Protein AF-A0A4R8ENA8-F1 (afdb_monomer)

pLDDT: mean 79.61, std 22.68, range [28.3, 98.69]

Radius of gyration: 22.07 Å; Cα contacts (8 Å, |Δi|>4): 307; chains: 1; bounding box: 54×61×48 Å

Structure (mmCIF, N/CA/C/O backbone):
data_AF-A0A4R8ENA8-F1
#
_entry.id   AF-A0A4R8ENA8-F1
#
loop_
_atom_site.group_PDB
_atom_site.id
_atom_site.type_symbol
_atom_site.label_atom_id
_atom_site.label_alt_id
_atom_site.label_comp_id
_atom_site.label_asym_id
_atom_site.label_entity_id
_atom_site.label_seq_id
_atom_site.pdbx_PDB_ins_code
_atom_site.Cartn_x
_atom_site.Cartn_y
_atom_site.Cartn_z
_atom_site.occupancy
_atom_site.B_iso_or_equiv
_atom_site.auth_seq_id
_atom_site.auth_comp_id
_atom_site.auth_asym_id
_atom_site.auth_atom_id
_atom_site.pdbx_PDB_model_num
ATOM 1 N N . MET A 1 1 ? 36.503 -16.692 17.577 1.00 38.84 1 MET A N 1
ATOM 2 C CA . MET A 1 1 ? 35.412 -17.246 18.405 1.00 38.84 1 MET A CA 1
ATOM 3 C C . MET A 1 1 ? 34.102 -16.882 17.731 1.00 38.84 1 MET A C 1
ATOM 5 O O . MET A 1 1 ? 33.737 -15.718 17.731 1.00 38.84 1 MET A O 1
ATOM 9 N N . LYS A 1 2 ? 33.491 -17.842 17.030 1.00 33.78 2 LYS A N 1
ATOM 10 C CA . LYS A 1 2 ? 32.230 -17.680 16.298 1.00 33.78 2 LYS A CA 1
ATOM 11 C C . LYS A 1 2 ? 31.189 -18.524 17.032 1.00 33.78 2 LYS A C 1
ATOM 13 O O . LYS A 1 2 ? 31.282 -19.747 16.987 1.00 33.78 2 LYS A O 1
ATOM 18 N N . ASN A 1 3 ? 30.261 -17.883 17.737 1.00 30.11 3 ASN A N 1
ATOM 19 C CA . ASN A 1 3 ? 29.122 -18.569 18.338 1.00 30.11 3 ASN A CA 1
ATOM 20 C C . ASN A 1 3 ? 28.067 -18.785 17.253 1.00 30.11 3 ASN A C 1
ATOM 22 O O . ASN A 1 3 ? 27.399 -17.848 16.830 1.00 30.11 3 ASN A O 1
ATOM 26 N N . ARG A 1 4 ? 27.960 -20.034 16.794 1.00 30.95 4 ARG A N 1
ATOM 27 C CA . ARG A 1 4 ? 26.799 -20.546 16.066 1.00 30.95 4 ARG A CA 1
ATOM 28 C C . ARG A 1 4 ? 25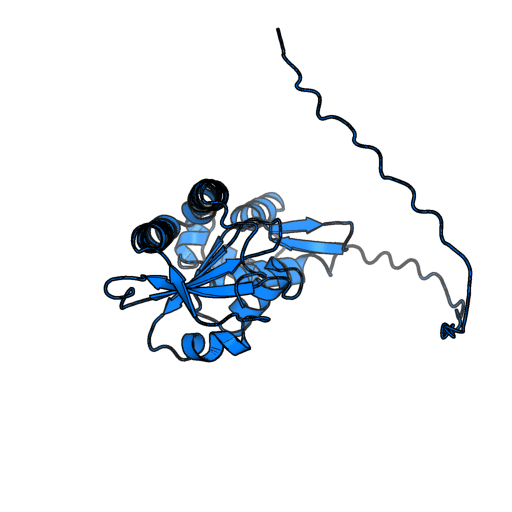.699 -20.809 17.092 1.00 30.95 4 ARG A C 1
ATOM 30 O O . ARG A 1 4 ? 25.905 -21.615 17.997 1.00 30.95 4 ARG A O 1
ATOM 37 N N . LEU A 1 5 ? 24.559 -20.140 16.961 1.00 32.78 5 LEU A N 1
ATOM 38 C CA . LEU A 1 5 ? 23.345 -20.541 17.663 1.00 32.78 5 LEU A CA 1
ATOM 39 C C . LEU A 1 5 ? 22.662 -21.633 16.835 1.00 32.78 5 LEU A C 1
ATOM 41 O O . LEU A 1 5 ? 22.280 -21.420 15.689 1.00 32.78 5 LEU A O 1
ATOM 45 N N . ASN A 1 6 ? 22.605 -22.823 17.431 1.00 28.30 6 ASN A N 1
ATOM 46 C CA . ASN A 1 6 ? 21.846 -23.984 16.979 1.00 28.30 6 ASN A CA 1
ATOM 47 C C . ASN A 1 6 ? 20.354 -23.636 16.963 1.00 28.30 6 ASN A C 1
ATOM 49 O O . ASN A 1 6 ? 19.774 -23.407 18.024 1.00 28.30 6 ASN A O 1
ATOM 53 N N . VAL A 1 7 ? 19.730 -23.660 15.788 1.00 34.72 7 VAL A N 1
ATOM 54 C CA . VAL A 1 7 ? 18.271 -23.738 15.676 1.00 34.72 7 VAL A CA 1
ATOM 55 C C . VAL A 1 7 ? 17.902 -25.215 15.785 1.00 34.72 7 VAL A C 1
ATOM 57 O O . VAL A 1 7 ? 18.318 -26.039 14.971 1.00 34.72 7 VAL A O 1
ATOM 60 N N . GLY A 1 8 ? 17.217 -25.563 16.872 1.00 30.52 8 GLY A N 1
ATOM 61 C CA . GLY A 1 8 ? 16.799 -26.926 17.171 1.00 30.52 8 GLY A CA 1
ATOM 62 C C . GLY A 1 8 ? 15.753 -27.426 16.178 1.00 30.52 8 GLY A C 1
ATOM 63 O O . GLY A 1 8 ? 14.705 -26.814 16.005 1.00 30.52 8 GLY A O 1
ATOM 64 N N . TYR A 1 9 ? 16.048 -28.572 15.573 1.00 29.52 9 TYR A N 1
ATOM 65 C CA . TYR A 1 9 ? 15.094 -29.439 14.890 1.00 29.52 9 TYR A CA 1
ATOM 66 C C . TYR A 1 9 ? 14.041 -29.925 15.901 1.00 29.52 9 TYR A C 1
ATOM 68 O O . TYR A 1 9 ? 14.387 -30.627 16.854 1.00 29.52 9 TYR A O 1
ATOM 76 N N . PHE A 1 10 ? 12.766 -29.592 15.691 1.00 33.53 10 PHE A N 1
ATOM 77 C CA . PHE A 1 10 ? 11.653 -30.203 16.422 1.00 33.53 10 PHE A CA 1
ATOM 78 C C . PHE A 1 10 ? 10.982 -31.279 15.552 1.00 33.53 10 PHE A C 1
ATOM 80 O O . PHE A 1 10 ? 10.653 -31.011 14.396 1.00 33.53 10 PHE A O 1
ATOM 87 N N . PRO A 1 11 ? 10.793 -32.510 16.061 1.00 33.53 11 PRO A N 1
ATOM 88 C CA . PRO A 1 11 ? 10.250 -33.608 15.274 1.00 33.53 11 PRO A CA 1
ATOM 89 C C . PRO A 1 11 ? 8.731 -33.481 15.101 1.00 33.53 11 PRO A C 1
ATOM 91 O O . PRO A 1 11 ? 7.987 -33.378 16.078 1.00 33.53 11 PRO A O 1
ATOM 94 N N . PHE A 1 12 ? 8.272 -33.577 13.851 1.00 31.34 12 PHE A N 1
ATOM 95 C CA . PHE A 1 12 ? 6.865 -33.776 13.509 1.00 31.34 12 PHE A CA 1
ATOM 96 C C . PHE A 1 12 ? 6.329 -35.053 14.175 1.00 31.34 12 PHE A C 1
ATOM 98 O O . PHE A 1 12 ? 6.792 -36.168 13.916 1.00 31.34 12 PHE A O 1
ATOM 105 N N . SER A 1 13 ? 5.332 -34.883 15.043 1.00 31.70 13 SER A N 1
ATOM 106 C CA . SER A 1 13 ? 4.587 -35.977 15.662 1.00 31.70 13 SER A CA 1
ATOM 107 C C . SER A 1 13 ? 3.710 -36.669 14.615 1.00 31.70 13 SER A C 1
ATOM 109 O O . SER A 1 13 ? 2.793 -36.071 14.051 1.00 31.70 13 SER A O 1
ATOM 111 N N . LYS A 1 14 ? 3.997 -37.947 14.353 1.00 33.28 14 LYS A N 1
ATOM 112 C CA . LYS A 1 14 ? 3.203 -38.822 13.483 1.00 33.28 14 LYS A CA 1
ATOM 113 C C . LYS A 1 14 ? 1.871 -39.146 14.166 1.00 33.28 14 LYS A C 1
ATOM 115 O O . LYS A 1 14 ? 1.849 -39.916 15.124 1.00 33.28 14 LYS A O 1
ATOM 120 N N . ARG A 1 15 ? 0.756 -38.617 13.654 1.00 32.84 15 ARG A N 1
ATOM 121 C CA . ARG A 1 15 ? -0.580 -39.150 13.968 1.00 32.84 15 ARG A CA 1
ATOM 122 C C . ARG A 1 15 ? -0.858 -40.359 13.077 1.00 32.84 15 ARG A C 1
ATOM 124 O O . ARG A 1 15 ? -0.809 -40.263 11.855 1.00 32.84 15 ARG A O 1
ATOM 131 N N . THR A 1 16 ? -1.132 -41.499 13.698 1.00 35.12 16 THR A N 1
ATOM 132 C CA . THR A 1 16 ? -1.666 -42.699 13.048 1.00 35.12 16 THR A CA 1
ATOM 133 C C . THR A 1 16 ? -3.171 -42.529 12.788 1.00 35.12 16 THR A C 1
ATOM 135 O O . THR A 1 16 ? -3.861 -41.977 13.647 1.00 35.12 16 THR A O 1
ATOM 138 N N . PRO A 1 17 ? -3.726 -42.998 11.652 1.00 32.84 17 PRO A N 1
ATOM 139 C CA . PRO A 1 17 ? -5.161 -42.910 11.400 1.00 32.84 17 PRO A CA 1
ATOM 140 C C . PRO A 1 17 ? -5.904 -44.052 12.104 1.00 32.84 17 PRO A C 1
ATOM 142 O O . PRO A 1 17 ? -5.590 -45.226 11.900 1.00 32.84 17 PRO A O 1
ATOM 145 N N . SER A 1 18 ? -6.915 -43.719 12.909 1.00 33.25 18 SER A N 1
ATOM 146 C CA . SER A 1 18 ? -7.890 -44.681 13.423 1.00 33.25 18 SER A CA 1
ATOM 147 C C . SER A 1 18 ? -8.954 -44.975 12.365 1.00 33.25 18 SER A C 1
ATOM 149 O O . SER A 1 18 ? -9.655 -44.079 11.901 1.00 33.25 18 SER A O 1
ATOM 151 N N . THR A 1 19 ? -9.088 -46.249 12.014 1.00 41.66 19 THR A N 1
ATOM 152 C CA . THR A 1 19 ? -10.136 -46.821 11.162 1.00 41.66 19 THR A CA 1
ATOM 153 C C . THR A 1 19 ? -11.502 -46.805 11.846 1.00 41.66 19 THR A C 1
ATOM 155 O O . THR A 1 19 ? -11.614 -47.373 12.930 1.00 41.66 19 THR A O 1
ATOM 158 N N . SER A 1 20 ? -12.537 -46.264 11.190 1.00 33.31 20 SER A N 1
ATOM 159 C CA . SER A 1 20 ? -13.907 -46.822 11.157 1.00 33.31 20 SER A CA 1
ATOM 160 C C . SER A 1 20 ? -14.898 -45.845 10.505 1.00 33.31 20 SER A C 1
ATOM 162 O O . SER A 1 20 ? -15.157 -44.786 11.063 1.00 33.31 20 SER A O 1
ATOM 164 N N . GLY A 1 21 ? -15.536 -46.277 9.411 1.00 34.75 21 GLY A N 1
ATOM 165 C CA . GLY A 1 21 ? -16.928 -45.920 9.108 1.00 34.75 21 GLY A CA 1
ATOM 166 C C . GLY A 1 21 ? -17.190 -44.851 8.042 1.00 34.75 21 GLY A C 1
ATOM 167 O O . GLY A 1 21 ? -17.181 -43.669 8.336 1.00 34.75 21 GLY A O 1
ATOM 168 N N . GLU A 1 22 ? -17.589 -45.333 6.859 1.00 37.72 22 GLU A N 1
ATOM 169 C CA . GLU A 1 22 ? -18.576 -44.719 5.945 1.00 37.72 22 GLU A CA 1
ATOM 170 C C . GLU A 1 22 ? -18.123 -43.666 4.903 1.00 37.72 22 GLU A C 1
ATOM 172 O O . GLU A 1 22 ? -18.139 -42.463 5.108 1.00 37.72 22 GLU A O 1
ATOM 177 N N . LYS A 1 23 ? -17.837 -44.207 3.704 1.00 43.72 23 LYS A N 1
ATOM 178 C CA . LYS A 1 23 ? -18.154 -43.712 2.346 1.00 43.72 23 LYS A CA 1
ATOM 179 C C . LYS A 1 23 ? -17.887 -42.231 2.026 1.00 43.72 23 LYS A C 1
ATOM 181 O O . LYS A 1 23 ? -18.817 -41.440 1.906 1.00 43.72 23 LYS A O 1
ATOM 186 N N . SER A 1 24 ? -16.652 -41.949 1.619 1.00 41.50 24 SER A N 1
ATOM 187 C CA . SER A 1 24 ? -16.364 -40.861 0.676 1.00 41.50 24 SER A CA 1
ATOM 188 C C . SER A 1 24 ? -16.063 -41.468 -0.691 1.00 41.50 24 SER A C 1
ATOM 190 O O . SER A 1 24 ? -14.996 -42.040 -0.916 1.00 41.50 24 SER A O 1
ATOM 192 N N . THR A 1 25 ? -17.041 -41.405 -1.590 1.00 38.34 25 THR A N 1
ATOM 193 C CA . THR A 1 25 ? -16.860 -41.704 -3.011 1.00 38.34 25 THR A CA 1
ATOM 194 C C . THR A 1 25 ? -15.974 -40.612 -3.601 1.00 38.34 25 THR A C 1
ATOM 196 O O . THR A 1 25 ? -16.443 -39.506 -3.853 1.00 38.34 25 THR A O 1
ATOM 199 N N . TRP A 1 26 ? -14.689 -40.898 -3.795 1.00 45.91 26 TRP A N 1
ATOM 200 C CA . TRP A 1 26 ? -13.818 -40.038 -4.588 1.00 45.91 26 TRP A CA 1
ATOM 201 C C . TRP A 1 26 ? -14.210 -40.202 -6.055 1.00 45.91 26 TRP A C 1
ATOM 203 O O . TRP A 1 26 ? -14.155 -41.307 -6.598 1.00 45.91 26 TRP A O 1
ATOM 213 N N . LEU A 1 27 ? -14.665 -39.118 -6.682 1.00 40.03 27 LEU A N 1
ATOM 214 C CA . LEU A 1 27 ? -14.881 -39.071 -8.123 1.00 40.03 27 LEU A CA 1
ATOM 215 C C . LEU A 1 27 ? -13.509 -39.112 -8.802 1.00 40.03 27 LEU A C 1
ATOM 217 O O . LEU A 1 27 ? -12.844 -38.096 -8.962 1.00 40.03 27 LEU A O 1
ATOM 221 N N . LEU A 1 28 ? -13.086 -40.325 -9.151 1.00 36.38 28 LEU A N 1
ATOM 222 C CA . LEU A 1 28 ? -11.966 -40.596 -10.040 1.00 36.38 28 LEU A CA 1
ATOM 223 C C . LEU A 1 28 ? -12.409 -40.210 -11.462 1.00 36.38 28 LEU A C 1
ATOM 225 O O . LEU A 1 28 ? -13.049 -40.999 -12.158 1.00 36.38 28 LEU A O 1
ATOM 229 N N . THR A 1 29 ? -12.133 -38.982 -11.888 1.00 45.19 29 THR A N 1
ATOM 230 C CA . THR A 1 29 ? -12.194 -38.631 -13.310 1.00 45.19 29 THR A CA 1
ATOM 231 C C . THR A 1 29 ? -10.936 -39.175 -13.972 1.00 45.19 29 THR A C 1
ATOM 233 O O . THR A 1 29 ? -9.825 -38.895 -13.530 1.00 45.19 29 THR A O 1
ATOM 236 N N . GLY A 1 30 ? -11.139 -40.049 -14.957 1.00 37.09 30 GLY A N 1
ATOM 237 C CA . GLY A 1 30 ? -10.107 -40.871 -15.572 1.00 37.09 30 GLY A CA 1
ATOM 238 C C . GLY A 1 30 ? -8.947 -40.077 -16.160 1.00 37.09 30 GLY A C 1
ATOM 239 O O . GLY A 1 30 ? -9.140 -39.071 -16.836 1.00 37.09 30 GLY A O 1
ATOM 240 N N . PHE A 1 31 ? -7.748 -40.606 -15.935 1.00 38.09 31 PHE A N 1
ATOM 241 C CA . PHE A 1 31 ? -6.575 -40.327 -16.745 1.00 38.09 31 PHE A CA 1
ATOM 242 C C . PHE A 1 31 ? -6.842 -40.851 -18.160 1.00 38.09 31 PHE A C 1
ATOM 244 O O . PHE A 1 31 ? -6.893 -42.064 -18.374 1.00 38.09 31 PHE A O 1
ATOM 251 N N . ALA A 1 32 ? -7.054 -39.939 -19.105 1.00 39.72 32 ALA A N 1
ATOM 252 C CA . ALA A 1 32 ? -6.744 -40.200 -20.499 1.00 39.72 32 ALA A CA 1
ATOM 253 C C . ALA A 1 32 ? -5.261 -39.863 -20.678 1.00 39.72 32 ALA A C 1
ATOM 255 O O . ALA A 1 32 ? -4.848 -38.720 -20.507 1.00 39.72 32 ALA A O 1
ATOM 256 N N . ASP A 1 33 ? -4.475 -40.905 -20.917 1.00 47.66 33 ASP A N 1
ATOM 257 C CA . ASP A 1 33 ? -3.083 -40.830 -21.338 1.00 47.66 33 ASP A CA 1
ATOM 258 C C . ASP A 1 33 ? -3.066 -40.342 -22.793 1.00 47.66 33 ASP A C 1
ATOM 260 O O . ASP A 1 33 ? -3.317 -41.120 -23.714 1.00 47.66 33 ASP A O 1
ATOM 264 N N . GLU A 1 34 ? -2.859 -39.040 -22.991 1.00 39.75 34 GLU A N 1
ATOM 265 C CA . GLU A 1 34 ? -2.612 -38.446 -24.304 1.00 39.75 34 GLU A CA 1
ATOM 266 C C . GLU A 1 34 ? -1.399 -37.507 -24.222 1.00 39.75 34 GLU A C 1
ATOM 268 O O . GLU A 1 34 ? -1.467 -36.403 -23.695 1.00 39.75 34 GLU A O 1
ATOM 273 N N . SER A 1 35 ? -0.287 -38.013 -24.767 1.00 39.81 35 SER A N 1
ATOM 274 C CA . SER A 1 35 ? 0.907 -37.308 -25.251 1.00 39.81 35 SER A CA 1
ATOM 275 C C . SER A 1 35 ? 1.591 -36.315 -24.304 1.00 39.81 35 SER A C 1
ATOM 277 O O . SER A 1 35 ? 1.192 -35.161 -24.176 1.00 39.81 35 SER A O 1
ATOM 279 N N . CYS A 1 36 ? 2.747 -36.738 -23.787 1.00 39.78 36 CYS A N 1
ATOM 280 C CA . CYS A 1 36 ? 3.861 -35.854 -23.460 1.00 39.78 36 CYS A CA 1
ATOM 281 C C . CYS A 1 36 ? 4.254 -35.041 -24.707 1.00 39.78 36 CYS A C 1
ATOM 283 O O . CYS A 1 36 ? 5.003 -35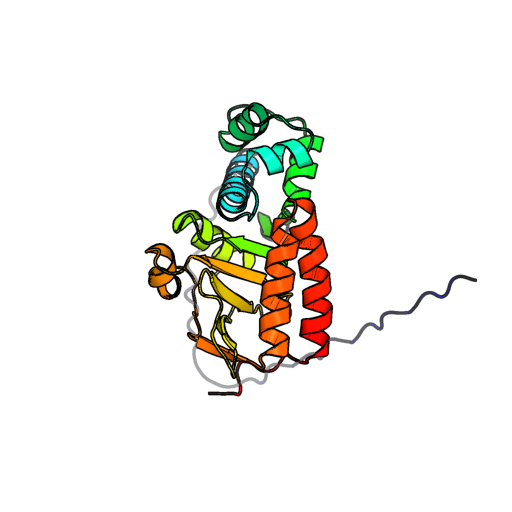.502 -25.571 1.00 39.78 36 CYS A O 1
ATOM 285 N N . HIS A 1 37 ? 3.695 -33.844 -24.828 1.00 36.75 37 HIS A N 1
ATOM 286 C CA . HIS A 1 37 ? 4.310 -32.798 -25.617 1.00 36.75 37 HIS A CA 1
ATOM 287 C C . HIS A 1 37 ? 5.346 -32.130 -24.717 1.00 36.75 37 HIS A C 1
ATOM 289 O O . HIS A 1 37 ? 4.978 -31.421 -23.783 1.00 36.75 37 HIS A O 1
ATOM 295 N N . ASP A 1 38 ? 6.624 -32.402 -24.987 1.00 44.53 38 ASP A N 1
ATOM 296 C CA . ASP A 1 38 ? 7.723 -31.522 -24.592 1.00 44.53 38 ASP A CA 1
ATOM 297 C C . ASP A 1 38 ? 7.450 -30.164 -25.259 1.00 44.53 38 ASP A C 1
ATOM 299 O O . ASP A 1 38 ? 7.772 -29.948 -26.429 1.00 44.53 38 ASP A O 1
ATOM 303 N N . PHE A 1 39 ? 6.736 -29.291 -24.552 1.00 38.34 39 PHE A N 1
ATOM 304 C CA . PHE A 1 39 ? 6.710 -27.871 -24.852 1.00 38.34 39 PHE A CA 1
ATOM 305 C C . PHE A 1 39 ? 7.927 -27.272 -24.159 1.00 38.34 39 PHE A C 1
ATOM 307 O O . PHE A 1 39 ? 7.860 -26.854 -23.007 1.00 38.34 39 PHE A O 1
ATOM 314 N N . ASP A 1 40 ? 9.039 -27.242 -24.888 1.00 45.47 40 ASP A N 1
ATOM 315 C CA . ASP A 1 40 ? 10.062 -26.218 -24.700 1.00 45.47 40 ASP A CA 1
ATOM 316 C C . ASP A 1 40 ? 9.441 -24.864 -25.121 1.00 45.47 40 ASP A C 1
ATOM 318 O O . ASP A 1 40 ? 9.740 -24.322 -26.183 1.00 45.47 40 ASP A O 1
ATOM 322 N N . GLU A 1 41 ? 8.493 -24.358 -24.328 1.00 43.50 41 GLU A N 1
ATOM 323 C CA . GLU A 1 41 ? 8.077 -22.950 -24.304 1.00 43.50 41 GLU A CA 1
ATOM 324 C C . GLU A 1 41 ? 8.633 -22.358 -23.005 1.00 43.50 41 GLU A C 1
ATOM 326 O O . GLU A 1 41 ? 7.917 -22.086 -22.044 1.00 43.50 41 GLU A O 1
ATOM 331 N N . GLU A 1 42 ? 9.960 -22.233 -22.956 1.00 45.44 42 GLU A N 1
ATOM 332 C CA . GLU A 1 42 ? 10.608 -21.351 -21.994 1.00 45.44 42 GLU A CA 1
ATOM 333 C C . GLU A 1 42 ? 10.175 -19.901 -22.308 1.00 45.44 42 GLU A C 1
ATOM 335 O O . GLU A 1 42 ? 10.489 -19.369 -23.372 1.00 45.44 42 GLU A O 1
ATOM 340 N N . ASP A 1 43 ? 9.494 -19.281 -21.337 1.00 45.50 43 ASP A N 1
ATOM 341 C CA . ASP A 1 43 ? 9.697 -17.876 -20.941 1.00 45.50 43 ASP A CA 1
ATOM 342 C C . ASP A 1 43 ? 8.836 -16.740 -21.550 1.00 45.50 43 ASP A C 1
ATOM 344 O O . ASP A 1 43 ? 9.315 -15.619 -21.676 1.00 45.50 43 ASP A O 1
ATOM 348 N N . ASP A 1 44 ? 7.543 -16.965 -21.834 1.00 46.12 44 ASP A N 1
ATOM 349 C CA . ASP A 1 44 ? 6.586 -15.857 -22.111 1.00 46.12 44 ASP A CA 1
ATOM 350 C C . ASP A 1 44 ? 5.535 -15.636 -20.996 1.00 46.12 44 ASP A C 1
ATOM 352 O O . ASP A 1 44 ? 4.858 -14.609 -20.966 1.00 46.12 44 ASP A O 1
ATOM 356 N N . LEU A 1 45 ? 5.399 -16.562 -20.036 1.00 44.19 45 LEU A N 1
ATOM 357 C CA . LEU A 1 45 ? 4.474 -16.421 -18.895 1.00 44.19 45 LEU A CA 1
ATOM 358 C C . LEU A 1 45 ? 5.087 -15.668 -17.694 1.00 44.19 45 LEU A C 1
ATOM 360 O O . LEU A 1 45 ? 4.373 -15.344 -16.751 1.00 44.19 45 LEU A O 1
ATOM 364 N N . SER A 1 46 ? 6.386 -15.350 -17.720 1.00 60.59 46 SER A N 1
ATOM 365 C CA . SER A 1 46 ? 7.105 -14.732 -16.594 1.00 60.59 46 SER A CA 1
ATOM 366 C C . SER A 1 46 ? 7.103 -13.192 -16.634 1.00 60.59 46 SER A C 1
ATOM 368 O O . SER A 1 46 ? 6.938 -12.538 -15.604 1.00 60.59 46 SER A O 1
ATOM 370 N N . HIS A 1 47 ? 7.247 -12.572 -17.809 1.00 63.19 47 HIS A N 1
ATOM 371 C CA . HIS A 1 47 ? 7.427 -11.117 -17.901 1.00 63.19 47 HIS A CA 1
ATOM 372 C C . HIS A 1 47 ? 6.114 -10.325 -17.812 1.00 63.19 47 HIS A C 1
ATOM 374 O O . HIS A 1 47 ? 6.036 -9.310 -17.110 1.00 63.19 47 HIS A O 1
ATOM 380 N N . ASP A 1 48 ? 5.064 -10.792 -18.491 1.00 74.88 48 ASP A N 1
ATOM 381 C CA . ASP A 1 48 ? 3.758 -10.125 -18.498 1.00 74.88 48 ASP A CA 1
ATOM 382 C C . ASP A 1 48 ? 3.133 -10.101 -17.096 1.00 74.88 48 ASP A C 1
ATOM 384 O O . ASP A 1 48 ? 2.541 -9.100 -16.687 1.00 74.88 48 ASP A O 1
ATOM 388 N N . ASP A 1 49 ? 3.308 -11.168 -16.316 1.00 81.62 49 ASP A N 1
ATOM 389 C CA . ASP A 1 49 ? 2.782 -11.237 -14.954 1.00 81.62 49 ASP A CA 1
ATOM 390 C C . ASP A 1 49 ? 3.582 -10.359 -13.978 1.00 81.62 49 ASP A C 1
ATOM 392 O O . ASP A 1 49 ? 2.980 -9.646 -13.163 1.00 81.62 49 ASP A O 1
ATOM 396 N N . ALA A 1 50 ? 4.914 -10.315 -14.106 1.00 84.69 50 ALA A N 1
ATOM 397 C CA . ALA A 1 50 ? 5.764 -9.413 -13.328 1.00 84.69 50 ALA A CA 1
ATOM 398 C C . ALA A 1 50 ? 5.447 -7.937 -13.611 1.00 84.69 50 ALA A C 1
ATOM 400 O O . ALA A 1 50 ? 5.169 -7.172 -12.684 1.00 84.69 50 ALA A O 1
ATOM 401 N N . SER A 1 51 ? 5.421 -7.536 -14.885 1.00 87.88 51 SER A N 1
ATOM 402 C CA . SER A 1 51 ? 5.162 -6.147 -15.291 1.00 87.88 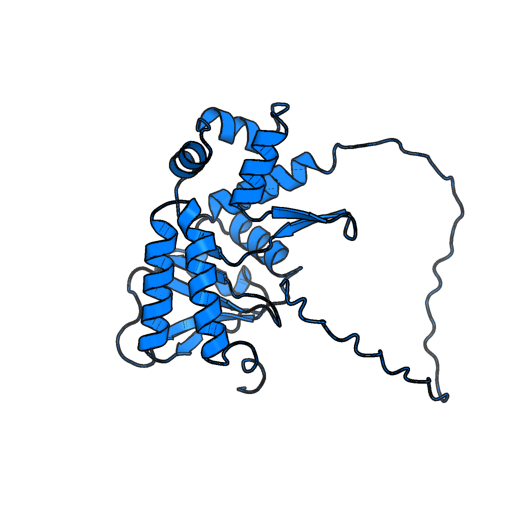51 SER A CA 1
ATOM 403 C C . SER A 1 51 ? 3.774 -5.673 -14.854 1.00 87.88 51 SER A C 1
ATOM 405 O O . SER A 1 51 ? 3.619 -4.558 -14.346 1.00 87.88 51 SER A O 1
ATOM 407 N N . ARG A 1 52 ? 2.757 -6.541 -14.941 1.00 90.56 52 ARG A N 1
ATOM 408 C CA . ARG A 1 52 ? 1.412 -6.265 -14.417 1.00 90.56 52 ARG A CA 1
ATOM 409 C C . ARG A 1 52 ? 1.402 -6.104 -12.904 1.00 90.56 52 ARG A C 1
ATOM 411 O O . ARG A 1 52 ? 0.720 -5.208 -12.400 1.00 90.56 52 ARG A O 1
ATOM 418 N N . LEU A 1 53 ? 2.121 -6.951 -12.168 1.00 91.81 53 LEU A N 1
ATOM 419 C CA . LEU A 1 53 ? 2.203 -6.844 -10.713 1.00 91.81 53 LEU A CA 1
ATOM 420 C C . LEU A 1 53 ? 2.898 -5.543 -10.293 1.00 91.81 53 LEU A C 1
ATOM 422 O O . LEU A 1 53 ? 2.361 -4.811 -9.460 1.00 91.81 53 LEU A O 1
ATOM 426 N N . VAL A 1 54 ? 4.017 -5.205 -10.934 1.00 93.88 54 VAL A N 1
ATOM 427 C CA . VAL A 1 54 ? 4.731 -3.935 -10.736 1.00 93.88 54 VAL A CA 1
ATOM 428 C C . VAL A 1 54 ? 3.834 -2.741 -11.083 1.00 93.88 54 VAL A C 1
ATOM 430 O O . VAL A 1 54 ? 3.745 -1.792 -10.305 1.00 93.88 54 VAL A O 1
ATOM 433 N N . SER A 1 55 ? 3.084 -2.802 -12.188 1.00 94.62 55 SER A N 1
ATOM 434 C CA . SER A 1 55 ? 2.120 -1.759 -12.571 1.00 94.62 55 SER A CA 1
ATOM 435 C C . SER A 1 55 ? 1.070 -1.519 -11.488 1.00 94.62 55 SER A C 1
ATOM 437 O O . SER A 1 55 ? 0.784 -0.374 -11.118 1.00 94.62 55 SER A O 1
ATOM 439 N N . ASN A 1 56 ? 0.501 -2.597 -10.942 1.00 96.06 56 ASN A N 1
ATOM 440 C CA . ASN A 1 56 ? -0.470 -2.492 -9.859 1.00 96.06 56 ASN A CA 1
ATOM 441 C C . ASN A 1 56 ? 0.176 -1.922 -8.586 1.00 96.06 56 ASN A C 1
ATOM 443 O O . ASN A 1 56 ? -0.434 -1.092 -7.908 1.00 96.06 56 ASN A O 1
ATOM 447 N N . MET A 1 57 ? 1.424 -2.302 -8.295 1.00 95.94 57 MET A N 1
ATOM 448 C CA . MET A 1 57 ? 2.180 -1.763 -7.167 1.00 95.94 57 MET A CA 1
ATOM 449 C C . MET A 1 57 ? 2.426 -0.266 -7.290 1.00 95.94 57 MET A C 1
ATOM 451 O O . MET A 1 57 ? 2.085 0.462 -6.363 1.00 95.94 57 MET A O 1
ATOM 455 N N . ILE A 1 58 ? 2.907 0.220 -8.435 1.00 95.81 58 ILE A N 1
ATOM 456 C CA . ILE A 1 58 ? 3.121 1.653 -8.694 1.00 95.81 58 ILE A CA 1
ATOM 457 C C . ILE A 1 58 ? 1.814 2.438 -8.525 1.00 95.81 58 ILE A C 1
ATOM 459 O O . ILE A 1 58 ? 1.772 3.470 -7.851 1.00 95.81 58 ILE A O 1
ATOM 463 N N . GLN A 1 59 ? 0.700 1.920 -9.051 1.00 96.81 59 GLN A N 1
ATOM 464 C CA . GLN A 1 59 ? -0.611 2.559 -8.893 1.00 96.81 59 GLN A CA 1
ATOM 465 C C . GLN A 1 59 ? -1.051 2.674 -7.426 1.00 96.81 59 GLN A C 1
ATOM 467 O O . GLN A 1 59 ? -1.753 3.632 -7.076 1.00 96.81 59 GLN A O 1
ATOM 472 N N . CYS A 1 60 ? -0.614 1.750 -6.572 1.00 97.56 60 CYS A N 1
ATOM 473 C CA . CYS A 1 60 ? -0.864 1.743 -5.135 1.00 9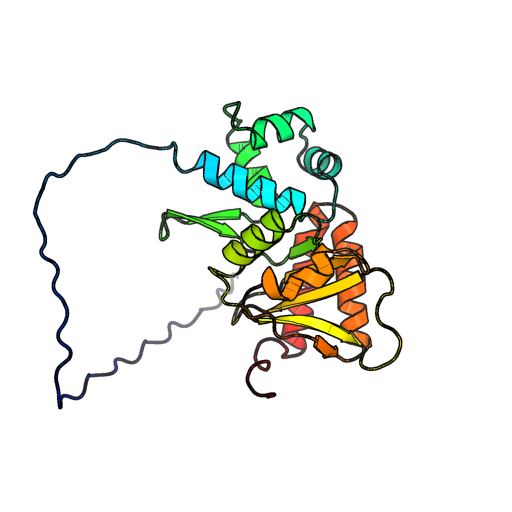7.56 60 CYS A CA 1
ATOM 474 C C . CYS A 1 60 ? 0.271 2.349 -4.294 1.00 97.56 60 CYS A C 1
ATOM 476 O O . CYS A 1 60 ? 0.098 2.499 -3.088 1.00 97.56 60 CYS A O 1
ATOM 478 N N . TRP A 1 61 ? 1.413 2.710 -4.872 1.00 97.25 61 TRP A N 1
ATOM 479 C CA . TRP A 1 61 ? 2.572 3.157 -4.105 1.00 97.25 61 TRP A CA 1
ATOM 480 C C . TRP A 1 61 ? 2.408 4.597 -3.605 1.00 97.25 61 TRP A C 1
ATOM 482 O O . TRP A 1 61 ? 1.846 5.422 -4.316 1.00 97.25 61 TRP A O 1
ATOM 492 N N . PRO A 1 62 ? 2.865 4.986 -2.409 1.00 96.94 62 PRO A N 1
ATOM 493 C CA . PRO A 1 62 ? 2.622 6.346 -1.929 1.00 96.94 62 PRO A CA 1
ATOM 494 C C . PRO A 1 62 ? 3.221 7.453 -2.806 1.00 96.94 62 PRO A C 1
ATOM 496 O O . PRO A 1 62 ? 2.577 8.490 -2.980 1.00 96.94 62 PRO A O 1
ATOM 499 N N . ASN A 1 63 ? 4.393 7.201 -3.388 1.00 96.88 63 ASN A N 1
ATOM 500 C CA . ASN A 1 63 ? 5.112 8.122 -4.267 1.00 96.88 63 ASN A CA 1
ATOM 501 C C . ASN A 1 63 ? 4.623 8.027 -5.726 1.00 96.88 63 ASN A C 1
ATOM 503 O O . ASN A 1 63 ? 4.137 6.968 -6.138 1.00 96.88 63 ASN A O 1
ATOM 507 N N . PRO A 1 64 ? 4.705 9.123 -6.497 1.00 94.12 64 PRO A N 1
ATOM 508 C CA . PRO A 1 64 ? 4.381 9.120 -7.919 1.00 94.12 64 PRO A CA 1
ATOM 509 C C . PRO A 1 64 ? 5.428 8.343 -8.754 1.00 94.12 64 PRO A C 1
ATOM 511 O O . PRO A 1 64 ? 6.534 8.099 -8.269 1.00 94.12 64 PRO A O 1
ATOM 514 N N . PRO A 1 65 ? 5.083 7.916 -9.987 1.00 93.31 65 PRO A N 1
ATOM 515 C CA . PRO A 1 65 ? 5.958 7.085 -10.821 1.00 93.31 65 PRO A CA 1
ATOM 516 C C . PRO A 1 65 ? 7.322 7.705 -11.148 1.00 93.31 65 PRO A C 1
ATOM 518 O O . PRO A 1 65 ? 8.311 6.980 -11.185 1.00 93.31 65 PRO A O 1
ATOM 521 N N . ASP A 1 66 ? 7.392 9.023 -11.333 1.00 93.94 66 ASP A N 1
ATOM 522 C CA . ASP A 1 66 ? 8.628 9.765 -11.599 1.00 93.94 66 ASP A CA 1
ATOM 523 C C . ASP A 1 66 ? 9.606 9.687 -10.417 1.00 93.94 66 ASP A C 1
ATOM 525 O O . ASP A 1 66 ? 10.775 9.360 -10.604 1.00 93.94 66 ASP A O 1
ATOM 529 N N . GLU A 1 67 ? 9.122 9.867 -9.183 1.00 94.75 67 GLU A N 1
ATOM 530 C CA . GLU A 1 67 ? 9.948 9.683 -7.980 1.00 94.75 67 GLU A CA 1
ATOM 531 C C . GLU A 1 67 ? 10.430 8.231 -7.814 1.00 94.75 67 GLU A C 1
ATOM 533 O O . GLU A 1 67 ? 11.522 7.997 -7.295 1.00 94.75 67 GLU A O 1
ATOM 538 N N . ILE A 1 68 ? 9.620 7.249 -8.230 1.00 93.19 68 ILE A N 1
ATOM 539 C CA . ILE A 1 68 ? 9.993 5.826 -8.202 1.00 93.19 68 ILE A CA 1
ATOM 540 C C . ILE A 1 68 ? 11.091 5.541 -9.230 1.00 93.19 68 ILE A C 1
ATOM 542 O O . ILE A 1 68 ? 12.071 4.881 -8.891 1.00 93.19 68 ILE A O 1
ATOM 546 N N . ALA A 1 69 ? 10.951 6.053 -10.455 1.00 92.00 69 ALA A N 1
ATOM 547 C CA . ALA A 1 69 ? 11.962 5.912 -11.499 1.00 92.00 69 ALA A CA 1
ATOM 548 C C . ALA A 1 69 ? 13.295 6.547 -11.066 1.00 92.00 69 ALA A C 1
ATOM 550 O O . ALA A 1 69 ? 14.335 5.888 -11.119 1.00 92.00 69 ALA A O 1
ATOM 551 N N . ASP A 1 70 ? 13.248 7.771 -10.529 1.00 91.81 70 ASP A N 1
ATOM 552 C CA . ASP A 1 70 ? 14.424 8.484 -10.022 1.00 91.81 70 ASP A CA 1
ATOM 553 C C . ASP A 1 70 ? 15.147 7.701 -8.911 1.00 91.81 70 ASP A C 1
ATOM 555 O O . ASP A 1 70 ? 16.381 7.646 -8.893 1.00 91.81 70 ASP A O 1
ATOM 559 N N . ALA A 1 71 ? 14.403 7.069 -7.993 1.00 90.31 71 ALA A N 1
ATOM 560 C CA . ALA A 1 71 ? 14.977 6.253 -6.917 1.00 90.31 71 ALA A CA 1
ATOM 561 C C . ALA A 1 71 ? 15.735 5.021 -7.443 1.00 90.31 71 ALA A C 1
ATOM 563 O O . ALA A 1 71 ? 16.732 4.608 -6.850 1.00 90.31 71 ALA A O 1
ATOM 564 N N . LEU A 1 72 ? 15.305 4.483 -8.584 1.00 87.69 72 LEU A N 1
ATOM 565 C CA . LEU A 1 72 ? 15.921 3.343 -9.266 1.00 87.69 72 LEU A CA 1
ATOM 566 C C . LEU A 1 72 ? 17.017 3.755 -10.260 1.00 87.69 72 LEU A C 1
ATOM 568 O O . LEU A 1 72 ? 17.621 2.905 -10.908 1.00 87.69 72 LEU A O 1
ATOM 572 N N . GLY A 1 73 ? 17.288 5.057 -10.403 1.00 88.88 73 GLY A N 1
ATOM 573 C CA . GLY A 1 73 ? 18.233 5.564 -11.398 1.00 88.88 73 GLY A CA 1
ATOM 574 C C . GLY A 1 73 ? 17.752 5.400 -12.845 1.00 88.88 73 GLY A C 1
ATOM 575 O O . GLY A 1 73 ? 18.583 5.384 -13.754 1.00 88.88 73 GLY A O 1
ATOM 576 N N . MET A 1 74 ? 16.438 5.286 -13.049 1.00 89.12 74 MET A N 1
ATOM 577 C CA . MET A 1 74 ? 15.777 5.149 -14.346 1.00 89.12 74 MET A CA 1
ATOM 578 C C . MET A 1 74 ? 15.050 6.443 -14.726 1.00 89.12 74 MET A C 1
ATOM 580 O O . MET A 1 74 ? 14.730 7.275 -13.881 1.00 89.12 74 MET A O 1
ATOM 584 N N . THR A 1 75 ? 14.750 6.608 -16.009 1.00 89.50 75 THR A N 1
ATOM 585 C CA . THR A 1 75 ? 13.843 7.657 -16.494 1.00 89.50 75 THR A CA 1
ATOM 586 C C . THR A 1 75 ? 12.384 7.197 -16.457 1.00 89.50 75 THR A C 1
ATOM 588 O O . THR A 1 75 ? 12.096 6.001 -16.504 1.00 89.50 75 THR A O 1
ATOM 591 N N . GLU A 1 76 ? 11.443 8.146 -16.409 1.00 88.81 76 GLU A N 1
ATOM 592 C CA . GLU A 1 76 ? 10.002 7.848 -16.478 1.00 88.81 76 GLU A CA 1
ATOM 593 C C . GLU A 1 76 ? 9.643 7.091 -17.770 1.00 88.81 76 GLU A C 1
ATOM 595 O O . GLU A 1 76 ? 8.934 6.091 -17.708 1.00 88.81 76 GLU A O 1
ATOM 600 N N . ASP A 1 77 ? 10.226 7.483 -18.911 1.00 88.75 77 ASP A N 1
ATOM 601 C CA . ASP A 1 77 ? 10.055 6.793 -20.199 1.00 88.75 77 ASP A CA 1
ATOM 602 C C . ASP A 1 77 ? 10.525 5.323 -20.129 1.00 88.75 77 ASP A C 1
ATOM 604 O O . ASP A 1 77 ? 9.857 4.427 -20.641 1.00 88.75 77 ASP A O 1
ATOM 608 N N . GLU A 1 78 ? 11.659 5.042 -19.471 1.00 87.56 78 GLU A N 1
ATOM 609 C CA . GLU A 1 78 ? 12.159 3.668 -19.306 1.00 87.56 78 GLU A CA 1
ATOM 610 C C . GLU A 1 78 ? 11.232 2.810 -18.439 1.00 87.56 78 GLU A C 1
ATOM 612 O O . GLU A 1 78 ? 11.074 1.616 -18.715 1.00 87.56 78 GLU A O 1
ATOM 617 N N . LEU A 1 79 ? 10.613 3.412 -17.419 1.00 88.56 79 LEU A N 1
ATOM 618 C CA . LEU A 1 79 ? 9.618 2.757 -16.576 1.00 88.56 79 LEU A CA 1
ATOM 619 C C . LEU A 1 79 ? 8.310 2.505 -17.344 1.00 88.56 79 LEU A C 1
ATOM 621 O O . LEU A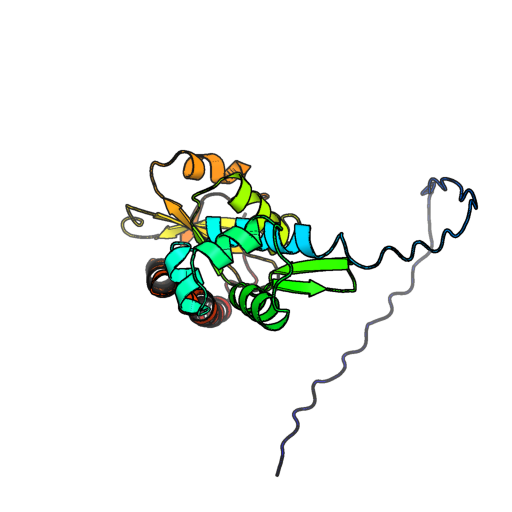 1 79 ? 7.766 1.406 -17.266 1.00 88.56 79 LEU A O 1
ATOM 625 N N . GLU A 1 80 ? 7.811 3.474 -18.115 1.00 88.19 80 GLU A N 1
ATOM 626 C CA . GLU A 1 80 ? 6.616 3.298 -18.955 1.00 88.19 80 GLU A CA 1
ATOM 627 C C . GLU A 1 80 ? 6.811 2.204 -20.010 1.00 88.19 80 GLU A C 1
ATOM 629 O O . GLU A 1 80 ? 5.947 1.335 -20.180 1.00 88.19 80 GLU A O 1
ATOM 634 N N . ASP A 1 81 ? 7.970 2.195 -20.671 1.00 85.56 81 ASP A N 1
ATOM 635 C CA . ASP A 1 81 ? 8.327 1.155 -21.629 1.00 85.56 81 ASP A CA 1
ATOM 636 C C . ASP A 1 81 ? 8.296 -0.241 -20.956 1.00 85.56 81 ASP A C 1
ATOM 638 O O . ASP A 1 81 ? 7.831 -1.200 -21.581 1.00 85.56 81 ASP A O 1
ATOM 642 N N . TYR A 1 82 ? 8.675 -0.356 -19.670 1.00 84.75 82 TYR A N 1
ATOM 643 C CA . TYR A 1 82 ? 8.732 -1.634 -18.940 1.00 84.75 82 TYR A CA 1
ATOM 644 C C . TYR A 1 82 ? 7.330 -2.138 -18.665 1.00 84.75 82 TYR A C 1
ATOM 646 O O . TYR A 1 82 ? 6.982 -3.275 -18.973 1.00 84.75 82 TYR A O 1
ATOM 654 N N . LEU A 1 83 ? 6.488 -1.243 -18.156 1.00 86.81 83 LEU A N 1
ATOM 655 C CA . LEU A 1 83 ? 5.091 -1.535 -17.866 1.00 86.81 83 LEU A CA 1
ATOM 656 C C . LEU A 1 83 ? 4.285 -1.879 -19.124 1.00 86.81 83 LEU A C 1
ATOM 658 O O . LEU A 1 83 ? 3.222 -2.489 -19.020 1.00 86.81 83 LEU A O 1
ATOM 662 N N . SER A 1 84 ? 4.766 -1.476 -20.301 1.00 82.56 84 SER A N 1
ATOM 663 C CA . SER A 1 84 ? 4.128 -1.759 -21.584 1.00 82.56 84 SER A CA 1
ATOM 664 C C . SER A 1 84 ? 4.603 -3.051 -22.261 1.00 82.56 84 SER A C 1
ATOM 666 O O . SER A 1 84 ? 4.040 -3.412 -23.294 1.00 82.56 84 SER A O 1
ATOM 668 N N . GLY A 1 85 ? 5.621 -3.735 -21.718 1.00 74.56 85 GLY A N 1
ATOM 669 C CA . GLY A 1 85 ? 6.193 -4.957 -22.302 1.00 74.56 85 GLY A CA 1
ATOM 670 C C . GLY A 1 85 ? 6.876 -4.738 -23.660 1.00 74.56 85 GLY A C 1
ATOM 671 O O . GLY A 1 85 ? 7.156 -5.685 -24.391 1.00 74.56 85 GLY A O 1
ATOM 672 N N . ASN A 1 86 ? 7.136 -3.483 -24.042 1.00 65.62 86 ASN A N 1
ATOM 673 C CA . ASN A 1 86 ? 7.577 -3.128 -25.394 1.00 65.62 86 ASN A CA 1
ATOM 674 C C . ASN A 1 86 ? 9.085 -3.332 -25.633 1.00 65.62 86 ASN A C 1
ATOM 676 O O . ASN A 1 86 ? 9.555 -3.141 -26.761 1.00 65.62 86 ASN A O 1
ATOM 680 N N . ARG A 1 87 ? 9.867 -3.700 -24.607 1.00 62.97 87 ARG A N 1
ATOM 681 C CA . ARG A 1 87 ? 11.329 -3.803 -24.706 1.00 62.97 87 ARG A CA 1
ATOM 682 C C . ARG A 1 87 ? 11.906 -4.918 -23.832 1.00 62.97 87 ARG A C 1
ATOM 684 O O . ARG A 1 87 ? 11.466 -5.129 -22.714 1.00 62.97 87 ARG A O 1
ATOM 691 N N . SER A 1 88 ? 12.955 -5.576 -24.332 1.00 65.12 88 SER A N 1
ATOM 692 C CA . SER A 1 88 ? 13.838 -6.417 -23.513 1.00 65.12 88 SER A CA 1
ATOM 693 C C . SER A 1 88 ? 14.683 -5.514 -22.615 1.00 65.12 88 SER A C 1
ATOM 695 O O . SER A 1 88 ? 15.454 -4.693 -23.122 1.00 65.12 88 SER A O 1
ATOM 697 N N . TYR A 1 89 ? 14.535 -5.670 -21.303 1.00 69.06 89 TYR A N 1
ATOM 698 C CA . TYR A 1 89 ? 15.281 -4.914 -20.299 1.00 69.06 89 TYR A CA 1
ATOM 699 C C . TYR A 1 89 ? 16.616 -5.562 -19.970 1.00 69.06 89 TYR A C 1
ATOM 701 O O . TYR A 1 89 ? 16.826 -6.752 -20.211 1.00 69.06 89 TYR A O 1
ATOM 709 N N . ASP A 1 90 ? 17.512 -4.752 -19.413 1.00 74.38 90 ASP A N 1
ATOM 710 C CA . ASP A 1 90 ? 18.676 -5.264 -18.709 1.00 74.38 90 ASP A CA 1
ATOM 711 C C . ASP A 1 90 ? 18.196 -6.064 -17.482 1.00 74.38 90 ASP A C 1
ATOM 713 O O . ASP A 1 90 ? 17.447 -5.508 -16.672 1.00 74.38 90 ASP A O 1
ATOM 717 N N . PRO A 1 91 ? 18.566 -7.351 -17.342 1.00 76.06 91 PRO A N 1
ATOM 718 C CA . PRO A 1 91 ? 18.088 -8.191 -16.247 1.00 76.06 91 PRO A CA 1
ATOM 719 C C . PRO A 1 91 ? 18.345 -7.589 -14.864 1.00 76.06 91 PRO A C 1
ATOM 721 O O . PRO A 1 91 ? 17.476 -7.678 -14.002 1.00 76.06 91 PRO A O 1
ATOM 724 N N . ASP A 1 92 ? 19.485 -6.916 -14.676 1.00 80.69 92 ASP A N 1
ATOM 725 C CA . ASP A 1 92 ? 19.838 -6.278 -13.404 1.00 80.69 92 ASP A CA 1
ATOM 726 C C . ASP A 1 92 ? 18.835 -5.163 -13.039 1.00 80.69 92 ASP A C 1
ATOM 728 O O . ASP A 1 92 ? 18.407 -5.062 -11.894 1.00 80.69 92 ASP A O 1
ATOM 732 N N . THR A 1 93 ? 18.352 -4.398 -14.027 1.00 80.12 93 THR A N 1
ATOM 733 C CA . THR A 1 93 ? 17.335 -3.349 -13.814 1.00 80.12 93 THR A CA 1
ATOM 734 C C . THR A 1 93 ? 15.976 -3.932 -13.413 1.00 80.12 93 THR A C 1
ATOM 736 O O . THR A 1 93 ? 15.264 -3.359 -12.591 1.00 80.12 93 THR A O 1
ATOM 739 N N . VAL A 1 94 ? 15.597 -5.081 -13.985 1.00 81.56 94 VAL A N 1
ATOM 740 C CA . VAL A 1 94 ? 14.343 -5.765 -13.624 1.00 81.56 94 VAL A CA 1
ATOM 741 C C . VAL A 1 94 ? 14.418 -6.305 -12.199 1.00 81.56 94 VAL A C 1
ATOM 743 O O . VAL A 1 94 ? 13.446 -6.182 -11.457 1.00 81.56 94 VAL A O 1
ATOM 746 N N . VAL A 1 95 ? 15.571 -6.855 -11.811 1.00 84.50 95 VAL A N 1
ATOM 747 C CA . VAL A 1 95 ? 15.819 -7.319 -10.441 1.00 84.50 95 VAL A CA 1
ATOM 748 C C . VAL A 1 95 ? 15.727 -6.157 -9.458 1.00 84.50 95 VAL A C 1
ATOM 750 O O . VAL A 1 95 ? 14.960 -6.255 -8.507 1.00 84.50 95 VAL A O 1
ATOM 753 N N . ASP A 1 96 ? 16.401 -5.034 -9.716 1.00 86.62 96 ASP A N 1
ATOM 754 C CA . ASP A 1 96 ? 16.351 -3.856 -8.837 1.00 86.62 96 ASP A CA 1
ATOM 755 C C . ASP A 1 96 ? 14.915 -3.312 -8.678 1.00 86.62 96 ASP A C 1
ATOM 757 O O . ASP A 1 96 ? 14.481 -2.958 -7.577 1.00 86.62 96 ASP A O 1
ATOM 761 N N . LEU A 1 97 ? 14.140 -3.292 -9.767 1.00 87.75 97 LEU A N 1
ATOM 762 C CA . LEU A 1 97 ? 12.735 -2.879 -9.758 1.00 87.75 97 LEU A CA 1
ATOM 763 C C . LEU A 1 97 ? 11.855 -3.834 -8.936 1.00 87.75 97 LEU A C 1
ATOM 765 O O . LEU A 1 97 ? 10.997 -3.389 -8.172 1.00 87.75 97 LEU A O 1
ATOM 769 N N . MET A 1 98 ? 12.048 -5.144 -9.084 1.00 90.25 98 MET A N 1
ATOM 770 C CA . MET A 1 98 ? 11.325 -6.152 -8.307 1.00 90.25 98 MET A CA 1
ATOM 771 C C . MET A 1 98 ? 11.702 -6.099 -6.822 1.00 90.25 98 MET A C 1
ATOM 773 O O . MET A 1 98 ? 10.809 -6.107 -5.968 1.00 90.25 98 MET A O 1
ATOM 777 N N . ASP A 1 99 ? 12.991 -5.951 -6.518 1.00 90.25 99 ASP A N 1
ATOM 778 C CA . ASP A 1 99 ? 13.532 -5.819 -5.164 1.00 90.25 99 ASP A CA 1
ATOM 779 C C . ASP A 1 99 ? 12.949 -4.596 -4.448 1.00 90.25 99 ASP A C 1
ATOM 781 O O . ASP A 1 99 ? 12.555 -4.691 -3.281 1.00 90.25 99 ASP A O 1
ATOM 785 N N . GLN A 1 100 ? 12.790 -3.467 -5.150 1.00 89.75 100 GLN A N 1
ATOM 786 C CA . GLN A 1 100 ? 12.165 -2.261 -4.596 1.00 89.75 100 GLN A CA 1
ATOM 787 C C . GLN A 1 100 ? 10.748 -2.515 -4.072 1.00 89.75 100 GLN A C 1
ATOM 789 O O . GLN A 1 100 ? 10.334 -1.968 -3.043 1.00 89.75 100 GLN A O 1
ATOM 794 N N . PHE A 1 101 ? 9.999 -3.371 -4.763 1.00 92.88 101 PHE A N 1
ATOM 795 C CA . PHE A 1 101 ? 8.657 -3.767 -4.359 1.00 92.88 101 PHE A CA 1
ATOM 796 C C . PHE A 1 101 ? 8.634 -5.052 -3.529 1.00 92.88 101 PHE A C 1
ATOM 798 O O . PHE A 1 101 ? 7.553 -5.460 -3.104 1.00 92.88 101 PHE A O 1
ATOM 805 N N . GLY A 1 102 ? 9.780 -5.678 -3.248 1.00 92.00 102 GLY A N 1
ATOM 806 C CA . GLY A 1 102 ? 9.865 -6.971 -2.570 1.00 92.00 102 GLY A CA 1
ATOM 807 C C . GLY A 1 102 ? 9.052 -8.051 -3.285 1.00 92.00 102 GLY A C 1
ATOM 808 O O . GLY A 1 102 ? 8.282 -8.764 -2.633 1.00 92.00 102 GLY A O 1
ATOM 809 N N . ILE A 1 103 ? 9.144 -8.079 -4.615 1.00 92.69 103 ILE A N 1
ATOM 810 C CA . ILE A 1 103 ? 8.525 -9.084 -5.477 1.00 92.69 103 ILE A CA 1
ATOM 811 C C . ILE A 1 103 ? 9.589 -10.124 -5.816 1.00 92.69 103 ILE A C 1
ATOM 813 O O . ILE A 1 103 ? 10.658 -9.766 -6.290 1.00 92.69 103 ILE A O 1
ATOM 817 N N . GLU A 1 104 ? 9.290 -11.404 -5.628 1.00 90.69 104 GLU A N 1
ATOM 818 C CA . GLU A 1 104 ? 10.208 -12.495 -5.974 1.00 90.69 104 GLU A CA 1
ATOM 819 C C . GLU A 1 104 ? 9.472 -13.568 -6.775 1.00 90.69 104 GLU A C 1
ATOM 821 O O . GLU A 1 104 ? 8.271 -13.780 -6.596 1.00 90.69 104 GLU A O 1
ATOM 826 N N . TYR A 1 105 ? 10.191 -14.242 -7.671 1.00 88.31 105 TYR A N 1
ATOM 827 C CA . TYR A 1 105 ? 9.682 -15.434 -8.339 1.00 88.31 105 TYR A CA 1
ATOM 828 C C . TYR A 1 105 ? 9.842 -16.649 -7.426 1.00 88.31 105 TYR A C 1
ATOM 830 O O . TYR A 1 105 ? 10.934 -16.911 -6.922 1.00 88.31 105 TYR A O 1
ATOM 838 N N . GLU A 1 106 ? 8.772 -17.412 -7.243 1.00 87.62 106 GLU A N 1
ATOM 839 C CA . GLU A 1 106 ? 8.765 -18.634 -6.448 1.00 87.62 106 GLU A CA 1
ATOM 840 C C . GLU A 1 106 ? 8.490 -19.839 -7.353 1.00 87.62 106 GLU A C 1
ATOM 842 O O . GLU A 1 106 ? 7.371 -20.045 -7.829 1.00 87.62 106 GLU A O 1
ATOM 847 N N . GLU A 1 107 ? 9.514 -20.677 -7.541 1.00 86.25 107 GLU A N 1
ATOM 848 C CA . GLU A 1 107 ? 9.456 -21.868 -8.402 1.00 86.25 107 GLU A CA 1
ATOM 849 C C . GLU A 1 107 ? 8.370 -22.861 -7.961 1.00 86.25 107 GLU A C 1
ATOM 851 O O . GLU A 1 107 ? 7.768 -23.539 -8.788 1.00 86.25 107 GLU A O 1
ATOM 856 N N . VAL A 1 108 ? 8.094 -22.966 -6.654 1.00 84.88 108 VAL A N 1
ATOM 857 C CA . VAL A 1 108 ? 7.146 -23.961 -6.120 1.00 84.88 108 VAL A CA 1
ATOM 858 C C . VAL A 1 108 ? 5.712 -23.705 -6.581 1.00 84.88 108 VAL A C 1
ATOM 860 O O . VAL A 1 108 ? 4.948 -24.656 -6.761 1.00 84.88 108 VAL A O 1
ATOM 863 N N . ILE A 1 109 ? 5.337 -22.436 -6.728 1.00 81.38 109 ILE A N 1
ATOM 864 C CA . ILE A 1 109 ? 3.999 -22.032 -7.177 1.00 81.38 109 ILE A CA 1
ATOM 865 C C . ILE A 1 109 ? 3.990 -21.559 -8.629 1.00 81.38 109 ILE A C 1
ATOM 867 O O . ILE A 1 109 ? 2.922 -21.196 -9.115 1.00 81.38 109 ILE A O 1
ATOM 871 N N . ASP A 1 110 ? 5.158 -21.570 -9.276 1.00 83.69 110 ASP A N 1
ATOM 872 C CA . ASP A 1 110 ? 5.375 -21.104 -10.641 1.00 83.69 110 ASP A CA 1
ATOM 873 C C . ASP A 1 110 ? 4.812 -19.689 -10.859 1.00 83.69 110 ASP A C 1
ATOM 875 O O . ASP A 1 110 ? 3.946 -19.453 -11.698 1.00 83.69 110 ASP A O 1
ATOM 879 N N . GLY A 1 111 ? 5.226 -18.743 -10.008 1.00 85.56 111 GLY A N 1
ATOM 880 C CA . GLY A 1 111 ? 4.685 -17.386 -10.050 1.00 85.56 111 GLY A CA 1
ATOM 881 C C . GLY A 1 111 ? 5.336 -16.403 -9.082 1.00 85.56 111 GLY A C 1
ATOM 882 O O . GLY A 1 111 ? 6.223 -16.751 -8.306 1.00 85.56 111 GLY A O 1
ATOM 883 N N . PHE A 1 112 ? 4.874 -15.152 -9.125 1.00 88.75 112 PHE A N 1
ATOM 884 C CA . PHE A 1 112 ? 5.432 -14.062 -8.322 1.00 88.75 112 PHE A CA 1
ATOM 885 C C . PHE A 1 112 ? 4.729 -13.897 -6.975 1.00 88.75 112 PHE A C 1
ATOM 887 O O . PHE A 1 112 ? 3.499 -13.850 -6.885 1.00 88.75 112 PHE A O 1
ATOM 894 N N . LEU A 1 113 ? 5.532 -13.733 -5.927 1.00 88.75 113 LEU A N 1
ATOM 895 C CA . LEU A 1 113 ? 5.098 -13.440 -4.570 1.00 88.75 113 LEU A CA 1
ATOM 896 C C . LEU A 1 113 ? 5.473 -12.023 -4.161 1.00 88.75 113 LEU A C 1
ATOM 898 O O . LEU A 1 113 ? 6.445 -11.450 -4.637 1.00 88.75 113 LEU A O 1
ATOM 902 N N . MET A 1 114 ? 4.696 -11.476 -3.227 1.00 91.00 114 MET A N 1
ATOM 903 C CA . MET A 1 114 ? 4.983 -10.204 -2.575 1.00 91.00 114 MET A CA 1
ATOM 904 C C . MET A 1 114 ? 5.316 -10.432 -1.105 1.00 91.00 114 MET A C 1
ATOM 906 O O . MET A 1 114 ? 4.482 -10.930 -0.337 1.00 91.00 114 MET A O 1
ATOM 910 N N . HIS A 1 115 ? 6.500 -10.007 -0.678 1.00 87.38 115 HIS A N 1
ATOM 911 C CA . HIS A 1 115 ? 6.954 -10.271 0.684 1.00 87.38 115 HIS A CA 1
ATOM 912 C C . HIS A 1 115 ? 6.396 -9.271 1.703 1.00 87.38 115 HIS A C 1
ATOM 914 O O . HIS A 1 115 ? 6.006 -9.666 2.810 1.00 87.38 115 HIS A O 1
ATOM 920 N N . GLY A 1 116 ? 6.238 -7.999 1.331 1.00 84.12 116 GLY A N 1
ATOM 921 C CA . GLY A 1 116 ? 5.822 -6.942 2.254 1.00 84.12 116 GLY A CA 1
ATOM 922 C C . GLY A 1 116 ? 6.664 -6.891 3.529 1.00 84.12 116 GLY A C 1
ATOM 923 O O . GLY A 1 116 ? 7.684 -7.571 3.652 1.00 84.12 116 GLY A O 1
ATOM 924 N N . PRO A 1 117 ? 6.254 -6.105 4.532 1.00 93.25 117 PRO A N 1
ATOM 925 C CA . PRO A 1 117 ? 5.055 -5.265 4.626 1.00 93.25 117 PRO A CA 1
ATOM 926 C C . PRO A 1 117 ? 5.136 -3.947 3.832 1.00 93.25 117 PRO A C 1
ATOM 928 O O . PRO A 1 117 ? 6.226 -3.451 3.565 1.00 93.25 117 PRO A O 1
ATOM 931 N N . TYR A 1 118 ? 3.979 -3.337 3.539 1.00 96.19 118 TYR A N 1
ATOM 932 C CA . TYR A 1 118 ? 3.885 -2.082 2.775 1.00 96.19 118 TYR A CA 1
ATOM 933 C C . TYR A 1 118 ? 2.941 -1.053 3.408 1.00 96.19 118 TYR A C 1
ATOM 935 O O . TYR A 1 118 ? 1.959 -1.410 4.065 1.00 96.19 118 TYR A O 1
ATOM 943 N N . VAL A 1 119 ? 3.195 0.226 3.135 1.00 98.06 119 VAL A N 1
ATOM 944 C CA . VAL A 1 119 ? 2.170 1.273 3.079 1.00 98.06 119 VAL A CA 1
ATOM 945 C C . VAL A 1 119 ? 1.722 1.421 1.629 1.00 98.06 119 VAL A C 1
ATOM 947 O O . VAL A 1 119 ? 2.539 1.633 0.738 1.00 98.06 119 VAL A O 1
ATOM 950 N N . LEU A 1 120 ? 0.418 1.328 1.394 1.00 98.25 120 LEU A N 1
ATOM 951 C CA . LEU A 1 120 ? -0.215 1.466 0.084 1.00 98.25 120 LEU A CA 1
ATOM 952 C C . LEU A 1 120 ? -1.234 2.606 0.116 1.00 98.25 120 LEU A C 1
ATOM 954 O O . LEU A 1 120 ? -1.753 2.951 1.175 1.00 98.25 120 LEU A O 1
ATOM 958 N N . VAL A 1 121 ? -1.581 3.154 -1.042 1.00 98.44 121 VAL A N 1
ATOM 959 C CA . VAL A 1 121 ? -2.606 4.184 -1.213 1.00 98.44 121 VAL A CA 1
ATOM 960 C C . VAL A 1 121 ? -3.706 3.665 -2.133 1.00 98.44 121 VAL A C 1
ATOM 962 O O . VAL A 1 121 ? -3.462 3.226 -3.258 1.00 98.44 121 VAL A O 1
ATOM 965 N N . ALA A 1 122 ? -4.951 3.747 -1.673 1.00 98.06 122 ALA A N 1
ATOM 966 C CA . ALA A 1 122 ? -6.113 3.381 -2.469 1.00 98.06 122 ALA A CA 1
ATOM 967 C C . ALA A 1 122 ? -6.408 4.475 -3.510 1.00 98.06 122 ALA A C 1
ATOM 969 O O . ALA A 1 122 ? -7.140 5.423 -3.227 1.00 98.06 122 ALA A O 1
ATOM 970 N N . ARG A 1 123 ? -5.848 4.336 -4.719 1.00 96.00 123 ARG A N 1
ATOM 971 C CA . ARG A 1 123 ? -6.126 5.227 -5.869 1.00 96.00 123 ARG A CA 1
ATOM 972 C C . ARG A 1 123 ? -6.839 4.531 -7.023 1.00 96.00 123 ARG A C 1
ATOM 974 O O . ARG A 1 123 ? -7.722 5.116 -7.641 1.00 96.00 123 ARG A O 1
ATOM 981 N N . SER A 1 124 ? -6.482 3.280 -7.286 1.00 97.19 124 SER A N 1
ATOM 982 C CA . SER A 1 124 ? -7.031 2.470 -8.373 1.00 97.19 124 SER A CA 1
ATOM 983 C C . SER A 1 124 ? -7.716 1.235 -7.782 1.00 97.19 124 SER A C 1
ATOM 985 O O . SER A 1 124 ? -7.041 0.440 -7.127 1.00 97.19 124 SER A O 1
ATOM 987 N N . PRO A 1 125 ? -9.045 1.063 -7.953 1.00 97.62 125 PRO A N 1
ATOM 988 C CA . PRO A 1 125 ? -9.761 -0.074 -7.378 1.00 97.62 125 PRO A CA 1
ATOM 989 C C . PRO A 1 125 ? -9.213 -1.422 -7.855 1.00 97.62 125 PRO A C 1
ATOM 991 O O . PRO A 1 125 ? -9.013 -2.316 -7.042 1.00 97.62 125 PRO A O 1
ATOM 994 N N . SER A 1 126 ? -8.934 -1.548 -9.156 1.00 97.12 126 SER A N 1
ATOM 995 C CA . SER A 1 126 ? -8.424 -2.785 -9.754 1.00 97.12 126 SER A CA 1
ATOM 996 C C . SER A 1 126 ? -7.000 -3.098 -9.308 1.00 97.12 126 SER A C 1
ATOM 998 O O . SER A 1 126 ? -6.708 -4.248 -8.997 1.00 97.12 126 SER A O 1
ATOM 1000 N N . ALA A 1 127 ? -6.129 -2.086 -9.234 1.00 97.50 127 ALA A N 1
ATOM 1001 C CA . ALA A 1 127 ? -4.764 -2.287 -8.758 1.00 97.50 127 ALA A CA 1
ATOM 1002 C C . ALA A 1 127 ? -4.746 -2.678 -7.277 1.00 97.50 127 ALA A C 1
ATOM 1004 O O . ALA A 1 127 ? -4.046 -3.612 -6.900 1.00 97.50 127 ALA A O 1
ATOM 1005 N N . LEU A 1 128 ? -5.569 -2.019 -6.451 1.00 98.12 128 LEU A N 1
ATOM 1006 C CA . LEU A 1 128 ? -5.666 -2.327 -5.027 1.00 98.12 128 LEU A CA 1
ATOM 1007 C C . LEU A 1 128 ? -6.174 -3.751 -4.786 1.00 98.12 128 LEU A C 1
ATOM 1009 O O . LEU A 1 128 ? -5.622 -4.447 -3.941 1.00 98.12 128 LEU A O 1
ATOM 1013 N N . GLU A 1 129 ? -7.208 -4.178 -5.512 1.00 97.50 129 GLU A N 1
ATOM 1014 C CA . GLU A 1 129 ? -7.746 -5.540 -5.424 1.00 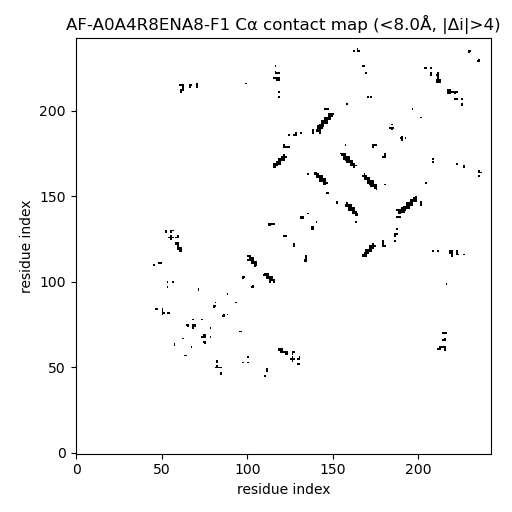97.50 129 GLU A CA 1
ATOM 1015 C C . GLU A 1 129 ? -6.697 -6.579 -5.844 1.00 97.50 129 GLU A C 1
ATOM 1017 O O . GLU A 1 129 ? -6.472 -7.543 -5.117 1.00 97.50 129 GLU A O 1
ATOM 1022 N N . ALA A 1 130 ? -5.992 -6.349 -6.958 1.00 96.06 130 ALA A N 1
ATOM 1023 C CA . ALA A 1 130 ? -4.929 -7.238 -7.423 1.00 96.06 130 ALA A CA 1
ATOM 1024 C C . ALA A 1 130 ? -3.777 -7.344 -6.409 1.00 96.06 130 ALA A C 1
ATOM 1026 O O . ALA A 1 130 ? -3.415 -8.446 -6.005 1.00 96.06 130 ALA A O 1
ATOM 1027 N N . VAL A 1 131 ? -3.255 -6.206 -5.935 1.00 96.50 131 VAL A N 1
ATOM 1028 C CA . VAL A 1 131 ? -2.195 -6.163 -4.914 1.00 96.50 131 VAL A CA 1
ATOM 1029 C C . VAL A 1 131 ? -2.646 -6.848 -3.632 1.00 96.50 131 VAL A C 1
ATOM 1031 O O . VAL A 1 131 ? -1.896 -7.636 -3.064 1.00 96.50 131 VAL A O 1
ATOM 1034 N N . TYR A 1 132 ? -3.869 -6.581 -3.172 1.00 95.88 132 TYR A N 1
ATOM 1035 C CA . TYR A 1 132 ? -4.410 -7.213 -1.976 1.00 95.88 132 TYR A CA 1
ATOM 1036 C C . TYR A 1 132 ? -4.460 -8.737 -2.126 1.00 95.88 132 TYR A C 1
ATOM 1038 O O . TYR A 1 132 ? -3.980 -9.443 -1.240 1.00 95.88 132 TYR A O 1
ATOM 1046 N N . LEU A 1 133 ? -5.000 -9.251 -3.234 1.00 94.31 133 LEU A N 1
ATOM 1047 C CA . LEU A 1 133 ? -5.110 -10.691 -3.463 1.00 94.31 133 LEU A CA 1
ATOM 1048 C C . LEU A 1 133 ? -3.735 -11.358 -3.527 1.00 94.31 133 LEU A C 1
ATOM 1050 O O . LEU A 1 133 ? -3.537 -12.362 -2.847 1.00 94.31 133 LEU A O 1
ATOM 1054 N N . THR A 1 134 ? -2.773 -10.786 -4.252 1.00 93.06 134 THR A N 1
ATOM 1055 C CA . THR A 1 134 ? -1.409 -11.334 -4.322 1.00 93.06 134 THR A CA 1
ATOM 1056 C C . THR A 1 134 ? -0.720 -11.291 -2.957 1.00 93.06 134 THR A C 1
ATOM 1058 O O . THR A 1 134 ? -0.218 -12.306 -2.481 1.00 93.06 134 THR A O 1
ATOM 1061 N N . LEU A 1 135 ? -0.769 -10.147 -2.266 1.00 92.69 135 LEU A N 1
ATOM 1062 C CA . LEU A 1 135 ? -0.155 -9.956 -0.947 1.00 92.69 135 LEU A CA 1
ATOM 1063 C C . LEU A 1 135 ? -0.683 -10.935 0.111 1.00 92.69 135 LEU A C 1
ATOM 1065 O O . LEU A 1 135 ? 0.027 -11.288 1.055 1.00 92.69 135 LEU A O 1
ATOM 1069 N N . THR A 1 136 ? -1.950 -11.319 0.003 1.00 91.69 136 THR A N 1
ATOM 1070 C CA . THR A 1 136 ? -2.651 -12.133 1.002 1.00 91.69 136 THR A CA 1
ATOM 1071 C C . THR A 1 136 ? -2.852 -13.578 0.559 1.00 91.69 136 THR A C 1
ATOM 1073 O O . THR A 1 136 ? -3.579 -14.303 1.224 1.00 91.69 136 THR A O 1
ATOM 1076 N N . GLY A 1 137 ? -2.262 -14.010 -0.560 1.00 88.19 137 GLY A N 1
ATOM 1077 C CA . GLY A 1 137 ? -2.442 -15.376 -1.059 1.00 88.19 137 GLY A CA 1
ATOM 1078 C C . GLY A 1 137 ? -3.904 -15.720 -1.379 1.00 88.19 137 GLY A C 1
ATOM 1079 O O . GLY A 1 137 ? -4.364 -16.818 -1.079 1.00 88.19 137 GLY A O 1
ATOM 1080 N N . GLY A 1 138 ? -4.655 -14.776 -1.953 1.00 88.31 138 GLY A N 1
ATOM 1081 C CA . GLY A 1 138 ? -6.064 -14.950 -2.322 1.00 88.31 138 GLY A CA 1
ATOM 1082 C C . GLY A 1 138 ? -7.070 -14.455 -1.278 1.00 88.31 138 GLY A C 1
ATOM 1083 O O . GLY A 1 138 ? -8.223 -14.885 -1.289 1.00 88.31 138 GLY A O 1
ATOM 1084 N N . GLY A 1 139 ? -6.662 -13.545 -0.392 1.00 86.81 139 GLY A N 1
ATOM 1085 C CA . GLY A 1 139 ? -7.521 -12.965 0.643 1.00 86.81 139 GLY A CA 1
ATOM 1086 C C . GLY A 1 139 ? -7.407 -13.634 2.011 1.00 86.81 139 GLY A C 1
ATOM 1087 O O . GLY A 1 139 ? -8.305 -13.459 2.837 1.00 86.81 139 GLY A O 1
ATOM 1088 N N . ASP A 1 140 ? -6.326 -14.378 2.272 1.00 89.75 140 ASP A N 1
ATOM 1089 C CA . ASP A 1 140 ? -6.017 -14.946 3.591 1.00 89.75 140 ASP A CA 1
ATOM 1090 C C . ASP A 1 140 ? -5.482 -13.861 4.544 1.00 89.75 140 ASP A C 1
ATOM 1092 O O . ASP A 1 140 ? -4.308 -13.782 4.915 1.00 89.75 140 ASP A O 1
ATOM 1096 N N . ALA A 1 141 ? -6.368 -12.923 4.861 1.00 92.12 141 ALA A N 1
ATOM 1097 C CA . ALA A 1 141 ? -6.121 -11.786 5.727 1.00 92.12 141 ALA A CA 1
ATOM 1098 C C . ALA A 1 141 ? -7.430 -11.290 6.344 1.00 92.12 141 ALA A C 1
ATOM 1100 O O . ALA A 1 141 ? -8.521 -11.581 5.855 1.00 92.12 141 ALA A O 1
ATOM 1101 N N . TYR A 1 142 ? -7.312 -10.464 7.382 1.00 92.38 142 TYR A N 1
ATOM 1102 C CA . TYR A 1 142 ? -8.444 -9.809 8.034 1.00 92.38 142 TYR A CA 1
ATOM 1103 C C . TYR A 1 142 ? -8.248 -8.283 8.045 1.00 92.38 142 TYR A C 1
ATOM 1105 O O . TYR A 1 142 ? -7.736 -7.725 9.022 1.00 92.38 142 TYR A O 1
ATOM 1113 N N . PRO A 1 143 ? -8.557 -7.589 6.930 1.00 95.69 143 PRO A N 1
ATOM 1114 C CA . PRO A 1 143 ? -8.344 -6.153 6.824 1.00 95.69 143 PRO A CA 1
ATOM 1115 C C . PRO A 1 143 ? -9.380 -5.356 7.622 1.00 95.69 143 PRO A C 1
ATOM 1117 O O . PRO A 1 143 ? -10.581 -5.523 7.424 1.00 95.69 143 PRO A O 1
ATOM 1120 N N . CYS A 1 144 ? -8.925 -4.430 8.469 1.00 95.50 144 CYS A N 1
ATOM 1121 C CA . CYS A 1 144 ? -9.793 -3.600 9.316 1.00 95.50 144 CYS A CA 1
ATOM 1122 C C . CYS A 1 144 ? -9.417 -2.121 9.231 1.00 95.50 144 CYS A C 1
ATOM 1124 O O . CYS A 1 144 ? -8.240 -1.773 9.332 1.00 95.50 144 CYS A O 1
ATOM 1126 N N . GLU A 1 145 ? -10.402 -1.226 9.118 1.00 96.81 145 GLU A N 1
ATOM 1127 C CA . GLU A 1 145 ? -10.168 0.200 9.357 1.00 96.81 145 GLU A CA 1
ATOM 1128 C C . GLU A 1 145 ? -9.842 0.437 10.827 1.00 96.81 145 GLU A C 1
ATOM 1130 O O . GLU A 1 145 ? -10.576 0.013 11.714 1.00 96.81 145 GLU A O 1
ATOM 1135 N N . ILE A 1 146 ? -8.781 1.190 11.082 1.00 96.06 146 ILE A N 1
ATOM 1136 C CA . ILE A 1 146 ? -8.338 1.539 12.420 1.00 96.06 146 ILE A CA 1
ATOM 1137 C C . ILE A 1 146 ? -8.744 2.978 12.748 1.00 96.06 146 ILE A C 1
ATOM 1139 O O . ILE A 1 146 ? -8.402 3.915 12.024 1.00 96.06 146 ILE A O 1
ATOM 1143 N N . ILE A 1 147 ? -9.426 3.168 13.880 1.00 96.75 147 ILE A N 1
ATOM 1144 C CA . ILE A 1 147 ? -9.792 4.488 14.418 1.00 96.75 147 ILE A CA 1
ATOM 1145 C C . ILE A 1 147 ? -9.311 4.645 15.867 1.00 96.75 147 ILE A C 1
ATOM 1147 O O . ILE A 1 147 ? -9.234 3.660 16.599 1.00 96.75 147 ILE A O 1
ATOM 1151 N N . PRO A 1 148 ? -8.981 5.862 16.335 1.00 97.19 148 PRO A N 1
ATOM 1152 C CA . PRO A 1 148 ? -8.589 6.058 17.724 1.00 97.19 148 PRO A CA 1
ATOM 1153 C C . PRO A 1 148 ? -9.795 5.954 18.673 1.00 97.19 148 PRO A C 1
ATOM 1155 O O . PRO A 1 148 ? -10.866 6.487 18.400 1.00 97.19 148 PRO A O 1
ATOM 1158 N N . ASP A 1 149 ? -9.583 5.354 19.844 1.00 95.69 149 ASP A N 1
ATOM 1159 C CA . ASP A 1 149 ? -10.546 5.271 20.954 1.00 95.69 149 ASP A CA 1
ATOM 1160 C C . ASP A 1 149 ? -10.936 6.628 21.539 1.00 95.69 149 ASP A C 1
ATOM 1162 O O . ASP A 1 149 ? -12.003 6.790 22.134 1.00 95.69 149 ASP A O 1
ATOM 1166 N N . LYS A 1 150 ? -10.048 7.611 21.390 1.00 93.12 150 LYS A N 1
ATOM 1167 C CA . LYS A 1 150 ? -10.204 8.963 21.913 1.00 93.12 150 LYS A CA 1
ATOM 1168 C C . LYS A 1 150 ? -9.717 9.991 20.907 1.00 93.12 150 LYS A C 1
ATOM 1170 O O . LYS A 1 150 ? -8.595 9.914 20.404 1.00 93.12 150 LYS A O 1
ATOM 1175 N N . GLY A 1 151 ? -10.506 11.051 20.760 1.00 91.00 151 GLY A N 1
ATOM 1176 C CA . GLY A 1 151 ? -10.228 12.146 19.837 1.00 91.00 151 GLY A CA 1
ATOM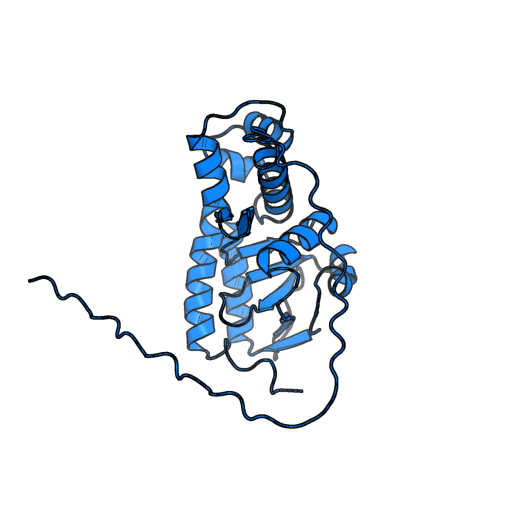 1177 C C . GLY A 1 151 ? -10.802 11.881 18.449 1.00 91.00 151 GLY A C 1
ATOM 1178 O O . GLY A 1 151 ? -11.633 10.998 18.269 1.00 91.00 151 GLY A O 1
ATOM 1179 N N . MET A 1 152 ? -10.386 12.692 17.484 1.00 88.88 152 MET A N 1
ATOM 1180 C CA . MET A 1 152 ? -10.812 12.548 16.095 1.00 88.88 152 MET A CA 1
ATOM 1181 C C . MET A 1 152 ? -9.829 11.663 15.331 1.00 88.88 152 MET A C 1
ATOM 1183 O O . MET A 1 152 ? -8.619 11.735 15.564 1.00 88.88 152 MET A O 1
ATOM 1187 N N . ALA A 1 153 ? -10.363 10.853 14.417 1.00 92.12 153 ALA A N 1
ATOM 1188 C CA . ALA A 1 153 ? -9.568 10.203 13.384 1.00 92.12 153 ALA A CA 1
ATOM 1189 C C . ALA A 1 153 ? -8.943 11.251 12.446 1.00 92.12 153 ALA A C 1
ATOM 1191 O O . ALA A 1 153 ? -9.337 12.421 12.449 1.00 92.12 153 ALA A O 1
ATOM 1192 N N . ASP A 1 154 ? -7.971 10.820 11.647 1.00 94.06 154 ASP A N 1
ATOM 1193 C CA . ASP A 1 154 ? -7.368 11.666 10.621 1.00 94.06 154 ASP A CA 1
ATOM 1194 C C . ASP A 1 154 ? -8.447 12.154 9.631 1.00 94.06 154 ASP A C 1
ATOM 1196 O O . ASP A 1 154 ? -9.244 11.336 9.161 1.00 94.06 154 ASP A O 1
ATOM 1200 N N . PRO A 1 155 ? -8.538 13.467 9.348 1.00 94.31 155 PRO A N 1
ATOM 1201 C CA . PRO A 1 155 ? -9.581 14.015 8.484 1.00 94.31 155 PRO A CA 1
ATOM 1202 C C . PRO A 1 155 ? -9.348 13.735 6.994 1.00 94.31 155 PRO A C 1
ATOM 1204 O O . PRO A 1 155 ? -10.295 13.841 6.218 1.00 94.31 155 PRO A O 1
ATOM 1207 N N . SER A 1 156 ? -8.127 13.380 6.599 1.00 96.81 156 SER A N 1
ATOM 1208 C CA . SER A 1 156 ? -7.734 13.148 5.210 1.00 96.81 156 SER A CA 1
ATOM 1209 C C . SER A 1 156 ? -7.743 11.663 4.857 1.00 96.81 156 SER A C 1
ATOM 1211 O O . SER A 1 156 ? -8.104 11.305 3.739 1.00 96.81 156 SER A O 1
ATOM 1213 N N . TRP A 1 157 ? -7.398 10.790 5.807 1.00 98.06 157 TRP A N 1
ATOM 1214 C CA . TRP A 1 157 ? -7.163 9.370 5.545 1.00 98.06 157 TRP A CA 1
ATOM 1215 C C . TRP A 1 157 ? -7.993 8.434 6.437 1.00 98.06 157 TRP A C 1
ATOM 1217 O O . TRP A 1 157 ? -8.225 8.669 7.628 1.00 98.06 157 TRP A O 1
ATOM 1227 N N . ARG A 1 158 ? -8.430 7.320 5.847 1.00 97.94 158 ARG A N 1
ATOM 1228 C CA . ARG A 1 158 ? -8.783 6.077 6.546 1.00 97.94 158 ARG A CA 1
ATOM 1229 C C . ARG A 1 158 ? -7.578 5.152 6.460 1.00 97.94 158 ARG A C 1
ATOM 1231 O O . ARG A 1 158 ? -7.016 4.990 5.382 1.00 97.94 158 ARG A O 1
ATOM 1238 N N . TYR A 1 159 ? -7.193 4.558 7.582 1.00 98.25 159 TYR A N 1
ATOM 1239 C CA . TYR A 1 159 ? -6.088 3.605 7.632 1.00 98.25 159 TYR A CA 1
ATOM 1240 C C . TYR A 1 159 ? -6.670 2.213 7.797 1.00 98.25 159 TYR A C 1
ATOM 1242 O O . TYR A 1 159 ? -7.309 1.941 8.811 1.00 98.25 159 TYR A O 1
ATOM 1250 N N . VAL A 1 160 ? -6.471 1.349 6.810 1.00 98.00 160 VAL A N 1
ATOM 1251 C CA . VAL A 1 160 ? -6.866 -0.057 6.878 1.00 98.00 160 VAL A CA 1
ATOM 1252 C C . VAL A 1 160 ? -5.628 -0.889 7.150 1.00 98.00 160 VAL A C 1
ATOM 1254 O O . VAL A 1 160 ? -4.692 -0.885 6.357 1.00 98.00 160 VAL A O 1
ATOM 1257 N N . LEU A 1 161 ? -5.615 -1.594 8.273 1.00 96.50 161 LEU A N 1
ATOM 1258 C CA . LEU A 1 161 ? -4.571 -2.553 8.593 1.00 96.50 161 LEU A CA 1
ATOM 1259 C C . LEU A 1 161 ? -4.926 -3.887 7.936 1.00 96.50 161 LEU A C 1
ATOM 1261 O O . LEU A 1 161 ? -5.949 -4.474 8.275 1.00 96.50 161 LEU A O 1
ATOM 1265 N N . ILE A 1 162 ? -4.089 -4.361 7.018 1.00 95.44 162 ILE A N 1
ATOM 1266 C CA . ILE A 1 162 ? -4.165 -5.707 6.451 1.00 95.44 162 ILE A CA 1
ATOM 1267 C C . ILE A 1 162 ? -3.382 -6.624 7.384 1.00 95.44 162 ILE A C 1
ATOM 1269 O O . ILE A 1 162 ? -2.153 -6.705 7.299 1.00 95.44 162 ILE A O 1
ATOM 1273 N N . ASN A 1 163 ? -4.092 -7.287 8.293 1.00 87.94 163 ASN A N 1
ATOM 1274 C CA . ASN A 1 163 ? -3.492 -8.295 9.152 1.00 87.94 163 ASN A CA 1
ATOM 1275 C C . ASN A 1 163 ? -3.473 -9.648 8.434 1.00 87.94 163 ASN A C 1
ATOM 1277 O O . ASN A 1 163 ? -4.520 -10.119 7.992 1.00 87.94 163 ASN A O 1
ATOM 1281 N N . ARG A 1 164 ? -2.292 -10.253 8.318 1.00 82.25 164 ARG A N 1
ATOM 1282 C CA . ARG A 1 164 ? -2.079 -11.564 7.700 1.00 82.25 164 ARG A CA 1
ATOM 1283 C C . ARG A 1 164 ? -1.651 -12.524 8.805 1.00 82.25 164 ARG A C 1
ATOM 1285 O O . ARG A 1 164 ? -0.691 -12.226 9.513 1.00 82.25 164 ARG A O 1
ATOM 1292 N N . TYR A 1 165 ? -2.361 -13.637 8.970 1.00 72.62 165 TYR A N 1
ATOM 1293 C CA . TYR A 1 165 ? -2.045 -14.624 10.004 1.00 72.62 165 TYR A CA 1
ATOM 1294 C C . TYR A 1 165 ? -0.580 -15.072 9.882 1.00 72.62 165 TYR A C 1
ATOM 1296 O O . TYR A 1 165 ? -0.116 -15.381 8.788 1.00 72.62 165 TYR A O 1
ATOM 1304 N N . ASP A 1 166 ? 0.166 -15.036 10.991 1.00 71.00 166 ASP A N 1
ATOM 1305 C CA . ASP A 1 166 ? 1.596 -15.383 11.072 1.00 71.00 166 ASP A CA 1
ATOM 1306 C C . ASP A 1 166 ? 2.556 -14.590 10.147 1.00 71.00 166 ASP A C 1
ATOM 1308 O O . ASP A 1 166 ? 3.757 -14.878 10.093 1.00 71.00 166 ASP A O 1
ATOM 1312 N N . LEU A 1 167 ? 2.078 -13.533 9.479 1.00 81.69 167 LEU A N 1
ATOM 1313 C CA . LEU A 1 167 ? 2.853 -12.671 8.583 1.00 81.69 167 LEU A CA 1
ATOM 1314 C C . LEU A 1 167 ? 2.837 -11.206 9.043 1.00 81.69 167 LEU A C 1
ATOM 1316 O O . LEU A 1 167 ? 2.087 -10.785 9.920 1.00 81.69 167 LEU A O 1
ATOM 1320 N N . LEU A 1 168 ? 3.728 -10.400 8.464 1.00 87.50 168 LEU A N 1
ATOM 1321 C CA . LEU A 1 168 ? 3.828 -8.981 8.800 1.00 87.50 168 LEU A CA 1
ATOM 1322 C C . LEU A 1 168 ? 2.657 -8.180 8.199 1.00 87.50 168 LEU A C 1
ATOM 1324 O O . LEU A 1 168 ? 2.342 -8.382 7.015 1.00 87.50 168 LEU A O 1
ATOM 1328 N N . PRO A 1 169 ? 2.025 -7.273 8.975 1.00 92.81 169 PRO A N 1
ATOM 1329 C CA . PRO A 1 169 ? 0.879 -6.504 8.510 1.00 92.81 169 PRO A CA 1
ATOM 1330 C C . PRO A 1 169 ? 1.285 -5.391 7.543 1.00 92.81 169 PRO A C 1
ATOM 1332 O O . PRO A 1 169 ? 2.339 -4.777 7.689 1.00 92.81 169 PRO A O 1
ATOM 1335 N N . SER A 1 170 ? 0.397 -5.081 6.602 1.00 96.44 170 SER A N 1
ATOM 1336 C CA . SER A 1 170 ? 0.511 -3.912 5.717 1.00 96.44 170 SER A CA 1
ATOM 1337 C C . SER A 1 170 ? -0.580 -2.889 6.027 1.00 96.44 170 SER A C 1
ATOM 1339 O O . SER A 1 170 ? -1.571 -3.214 6.680 1.00 96.44 170 SER A O 1
ATOM 1341 N N . ILE A 1 171 ? -0.414 -1.643 5.585 1.00 98.12 171 ILE A N 1
ATOM 1342 C CA . ILE A 1 171 ? -1.379 -0.563 5.817 1.00 98.12 171 ILE A CA 1
ATOM 1343 C C . ILE A 1 171 ? -1.818 0.022 4.477 1.00 98.12 171 ILE A C 1
ATOM 1345 O O . ILE A 1 171 ? -0.989 0.396 3.658 1.00 98.12 171 ILE A O 1
ATOM 1349 N N . VAL A 1 172 ? -3.126 0.162 4.274 1.00 98.50 172 VAL A N 1
ATOM 1350 C CA . VAL A 1 172 ? -3.702 0.913 3.154 1.00 98.50 172 VAL A CA 1
ATOM 1351 C C . VAL A 1 172 ? -4.203 2.259 3.662 1.00 98.50 172 VAL A C 1
ATOM 1353 O O . VAL A 1 172 ? -5.048 2.332 4.556 1.00 98.50 172 VAL A O 1
ATOM 1356 N N . MET A 1 173 ? -3.704 3.333 3.065 1.00 98.69 173 MET A N 1
ATOM 1357 C CA . MET A 1 173 ? -4.210 4.690 3.198 1.00 98.69 173 MET A CA 1
ATOM 1358 C C . MET A 1 173 ? -5.299 4.920 2.152 1.00 98.69 173 MET A C 1
ATOM 1360 O O . MET A 1 173 ? -5.036 4.928 0.951 1.00 98.69 173 MET A O 1
ATOM 1364 N N . ALA A 1 174 ? -6.531 5.131 2.598 1.00 98.31 174 ALA A N 1
ATOM 1365 C CA . ALA A 1 174 ? -7.656 5.413 1.721 1.00 98.31 174 ALA A CA 1
ATOM 1366 C C . ALA A 1 174 ? -8.144 6.860 1.912 1.00 98.31 174 ALA A C 1
ATOM 1368 O O . ALA A 1 174 ? -8.464 7.247 3.043 1.00 98.31 174 ALA A O 1
ATOM 1369 N N . PRO A 1 175 ? -8.178 7.686 0.854 1.00 97.62 175 PRO A N 1
ATOM 1370 C CA . PRO A 1 175 ? -8.534 9.099 0.968 1.00 97.62 175 PRO A CA 1
ATOM 1371 C C . PRO A 1 175 ? -10.006 9.267 1.363 1.00 97.62 175 PRO A C 1
ATOM 1373 O O . PRO A 1 175 ? -10.908 8.684 0.757 1.00 97.62 175 PRO A O 1
ATOM 1376 N N . ARG A 1 176 ? -10.288 10.056 2.402 1.00 94.81 176 ARG A N 1
ATOM 1377 C CA . ARG A 1 176 ? -11.668 10.294 2.847 1.00 94.81 176 ARG A CA 1
ATOM 1378 C C . ARG A 1 176 ? -12.452 11.083 1.801 1.00 94.81 176 ARG A C 1
ATOM 1380 O O . ARG A 1 176 ? -11.966 12.074 1.273 1.00 94.81 176 ARG A O 1
ATOM 1387 N N . GLY A 1 177 ? -13.700 10.673 1.574 1.00 93.25 177 GLY A N 1
ATOM 1388 C CA . GLY A 1 177 ? -14.612 11.330 0.631 1.00 93.25 177 GLY A CA 1
ATOM 1389 C C . GLY A 1 177 ? -14.491 10.849 -0.816 1.00 93.25 177 GLY A C 1
ATOM 1390 O O . GLY A 1 177 ? -15.286 11.273 -1.649 1.00 93.25 177 GLY A O 1
ATOM 1391 N N . GLU A 1 178 ? -13.550 9.950 -1.107 1.00 95.75 178 GLU A N 1
ATOM 1392 C CA . GLU A 1 178 ? -13.402 9.336 -2.426 1.00 95.75 178 GLU A CA 1
ATOM 1393 C C . GLU A 1 178 ? -14.232 8.058 -2.561 1.00 95.75 178 GLU A C 1
ATOM 1395 O O . GLU A 1 178 ? -14.364 7.277 -1.619 1.00 95.75 178 GLU A O 1
ATOM 1400 N N . LYS A 1 179 ? -14.727 7.785 -3.773 1.00 96.00 179 LYS A N 1
ATOM 1401 C CA . LYS A 1 179 ? -15.569 6.607 -4.045 1.00 96.00 179 LYS A CA 1
ATOM 1402 C C . LYS A 1 179 ? -14.865 5.282 -3.722 1.00 96.00 179 LYS A C 1
ATOM 1404 O O . LYS A 1 179 ? -15.484 4.377 -3.172 1.00 96.00 179 LYS A O 1
ATOM 1409 N N . ILE A 1 180 ? -13.573 5.167 -4.040 1.00 95.94 180 ILE A N 1
ATOM 1410 C CA . ILE A 1 180 ? -12.786 3.951 -3.768 1.00 95.94 180 ILE A CA 1
ATOM 1411 C C . ILE A 1 180 ? -12.790 3.580 -2.280 1.00 95.94 180 ILE A C 1
ATOM 1413 O O . ILE A 1 180 ? -12.781 2.406 -1.921 1.00 95.94 180 ILE A O 1
ATOM 1417 N N . THR A 1 181 ? -12.854 4.588 -1.417 1.00 95.94 181 THR A N 1
ATOM 1418 C CA . THR A 1 181 ? -12.849 4.433 0.030 1.00 95.94 181 THR A CA 1
ATOM 1419 C C . THR A 1 181 ? -14.165 3.848 0.549 1.00 95.94 181 THR A C 1
ATOM 1421 O O . THR A 1 181 ? -14.163 3.078 1.512 1.00 95.94 181 THR A O 1
ATOM 1424 N N . ASP A 1 182 ? -15.284 4.161 -0.102 1.00 95.00 182 ASP A N 1
ATOM 1425 C CA . ASP A 1 182 ? -16.582 3.540 0.185 1.00 95.00 182 ASP A CA 1
ATOM 1426 C C . ASP A 1 182 ? -16.649 2.098 -0.349 1.00 95.00 182 ASP A C 1
ATOM 1428 O O . ASP A 1 182 ? -17.308 1.246 0.247 1.00 95.00 182 ASP A O 1
ATOM 1432 N N . ASP A 1 183 ? -15.905 1.807 -1.420 1.00 96.00 183 ASP A N 1
ATOM 1433 C CA . ASP A 1 183 ? -15.831 0.488 -2.056 1.00 96.00 183 ASP A CA 1
ATOM 1434 C C . ASP A 1 183 ? -14.859 -0.491 -1.357 1.00 96.00 183 ASP A C 1
ATOM 1436 O O . ASP A 1 183 ? -14.833 -1.669 -1.714 1.00 96.00 183 ASP A O 1
ATOM 1440 N N . LEU A 1 184 ? -14.087 -0.064 -0.346 1.00 96.25 184 LEU A N 1
ATOM 1441 C CA . LEU A 1 184 ? -13.103 -0.919 0.348 1.00 96.25 184 LEU A CA 1
ATOM 1442 C C . LEU A 1 184 ? -13.654 -2.273 0.829 1.00 96.25 184 LEU A C 1
ATOM 1444 O O . LEU A 1 184 ? -12.971 -3.270 0.604 1.00 96.25 184 LEU A O 1
ATOM 1448 N N . PRO A 1 185 ? -14.864 -2.374 1.424 1.00 95.69 185 PRO A N 1
ATOM 1449 C CA . PRO A 1 185 ? -15.404 -3.666 1.851 1.00 95.69 185 PRO A CA 1
ATOM 1450 C C . PRO A 1 185 ? -15.660 -4.645 0.699 1.00 95.69 185 PRO A C 1
ATOM 1452 O O . PRO A 1 185 ? -15.775 -5.844 0.929 1.00 95.69 185 PRO A O 1
ATOM 1455 N N . ARG A 1 186 ? -15.794 -4.137 -0.533 1.00 95.75 186 ARG A N 1
ATOM 1456 C CA . ARG A 1 186 ? -15.922 -4.950 -1.747 1.00 95.75 186 ARG A CA 1
ATOM 1457 C C . ARG A 1 186 ? -14.555 -5.332 -2.314 1.00 95.75 186 ARG A C 1
ATOM 1459 O O . ARG A 1 186 ? -14.430 -6.418 -2.861 1.00 95.75 186 ARG A O 1
ATOM 1466 N N . LEU A 1 187 ? -13.577 -4.428 -2.234 1.00 96.25 187 LEU A N 1
ATOM 1467 C CA . LEU A 1 187 ? -12.239 -4.597 -2.819 1.00 96.25 187 LEU A CA 1
ATOM 1468 C C . LEU A 1 187 ? -11.317 -5.479 -1.974 1.00 96.25 187 LEU A C 1
ATOM 1470 O O . LEU A 1 187 ? -10.427 -6.130 -2.510 1.00 96.25 187 LEU A O 1
ATOM 1474 N N . LEU A 1 188 ? -11.500 -5.467 -0.655 1.00 96.69 188 LEU A N 1
ATOM 1475 C CA . LEU A 1 188 ? -10.675 -6.210 0.288 1.00 96.69 188 LEU A CA 1
ATOM 1476 C C . LEU A 1 188 ? -11.502 -7.375 0.830 1.00 96.69 188 LEU A C 1
ATOM 1478 O O . LEU A 1 188 ? -12.446 -7.163 1.595 1.00 96.69 188 LEU A O 1
ATOM 1482 N N . LEU A 1 189 ? -11.172 -8.602 0.424 1.00 94.31 189 LEU A N 1
ATOM 1483 C CA . LEU A 1 189 ? -11.862 -9.792 0.922 1.00 94.31 189 LEU A CA 1
ATOM 1484 C C . LEU A 1 189 ? -11.768 -9.852 2.458 1.00 94.31 189 LEU A C 1
ATOM 1486 O O . LEU A 1 189 ? -10.823 -9.347 3.059 1.00 94.31 189 LEU A O 1
ATOM 1490 N N . ASN A 1 190 ? -12.775 -10.436 3.110 1.00 94.56 190 ASN A N 1
ATOM 1491 C CA . ASN A 1 190 ? -12.805 -10.584 4.570 1.00 94.56 190 ASN A CA 1
ATOM 1492 C C . ASN A 1 190 ? -12.683 -9.258 5.350 1.00 94.56 190 ASN A C 1
ATOM 1494 O O . ASN A 1 190 ? -12.210 -9.252 6.485 1.00 94.56 190 ASN A O 1
ATOM 1498 N N . TYR A 1 191 ? -13.120 -8.133 4.766 1.00 95.44 191 TYR A N 1
ATOM 1499 C CA . TYR A 1 191 ? -13.093 -6.828 5.426 1.00 95.44 191 TYR A CA 1
ATOM 1500 C C . TYR A 1 191 ? -13.835 -6.842 6.768 1.00 95.44 191 TYR A C 1
ATOM 1502 O O . TYR A 1 191 ? -15.064 -6.923 6.826 1.00 95.44 191 TYR A O 1
ATOM 1510 N N . GLY A 1 192 ? -13.072 -6.713 7.852 1.00 92.56 192 GLY A N 1
ATOM 1511 C CA . GLY A 1 192 ? -13.531 -6.829 9.235 1.00 92.56 192 GLY A CA 1
ATOM 1512 C C . GLY A 1 192 ? -14.221 -5.581 9.784 1.00 92.56 192 GLY A C 1
ATOM 1513 O O . GLY A 1 192 ? -14.589 -5.537 10.957 1.00 92.56 192 GLY A O 1
ATOM 1514 N N . GLY A 1 193 ? -14.412 -4.551 8.956 1.00 93.81 193 GLY A N 1
ATOM 1515 C CA . GLY A 1 193 ? -15.066 -3.312 9.356 1.00 93.81 193 GLY A CA 1
ATOM 1516 C C . GLY A 1 193 ? -14.133 -2.372 10.116 1.00 93.81 193 GLY A C 1
ATOM 1517 O O . GLY A 1 193 ? -12.982 -2.176 9.731 1.00 93.81 193 GLY A O 1
ATOM 1518 N N . ILE A 1 194 ? -14.661 -1.735 11.162 1.00 94.62 194 ILE A N 1
ATOM 1519 C CA . ILE A 1 194 ? -13.973 -0.690 11.927 1.00 94.62 194 ILE A CA 1
ATOM 1520 C C . ILE A 1 194 ? -13.530 -1.242 13.274 1.00 94.62 194 ILE A C 1
ATOM 1522 O O . ILE A 1 194 ? -14.341 -1.773 14.032 1.00 94.62 194 ILE A O 1
ATOM 1526 N N . TRP A 1 195 ? -12.271 -0.996 13.618 1.00 93.69 195 TRP A N 1
ATOM 1527 C CA . TRP A 1 195 ? -11.708 -1.282 14.921 1.00 93.69 195 TRP A CA 1
ATOM 1528 C C . TRP A 1 195 ? -11.125 -0.032 15.583 1.00 93.69 195 TRP A C 1
ATOM 1530 O O . TRP A 1 195 ? -10.230 0.655 15.093 1.00 93.69 195 TRP A O 1
ATOM 1540 N N . THR A 1 196 ? -11.647 0.233 16.768 1.00 94.62 196 THR A N 1
ATOM 1541 C CA . THR A 1 196 ? -11.143 1.198 17.732 1.00 94.62 196 THR A CA 1
ATOM 1542 C C . THR A 1 196 ? -9.873 0.729 18.458 1.00 94.62 196 THR A C 1
ATOM 1544 O O . THR A 1 196 ? -9.890 -0.277 19.163 1.00 94.62 196 THR A O 1
ATOM 1547 N N . VAL A 1 197 ? -8.796 1.512 18.384 1.00 93.38 197 VAL A N 1
ATOM 1548 C CA . VAL A 1 197 ? -7.501 1.233 19.034 1.00 93.38 197 VAL A CA 1
ATOM 1549 C C . VAL A 1 197 ? -7.061 2.370 19.961 1.00 93.38 197 VAL A C 1
ATOM 1551 O O . VAL A 1 197 ? -7.492 3.512 19.782 1.00 93.38 197 VAL A O 1
ATOM 1554 N N . PRO A 1 198 ? -6.143 2.132 20.918 1.00 94.38 198 PRO A N 1
ATOM 1555 C CA . PRO A 1 198 ? -5.590 3.205 21.736 1.00 94.38 198 PRO A CA 1
ATOM 1556 C C . PRO A 1 198 ? -4.982 4.326 20.887 1.00 94.38 198 PRO A C 1
ATOM 1558 O O . PRO A 1 198 ? -4.171 4.074 19.991 1.00 94.38 198 PRO A O 1
ATOM 1561 N N . ARG A 1 199 ? -5.289 5.586 21.220 1.00 94.00 199 ARG A N 1
ATOM 1562 C CA . ARG A 1 199 ? -4.779 6.772 20.501 1.00 94.00 199 ARG A CA 1
ATOM 1563 C C . ARG A 1 199 ? -3.268 6.756 20.226 1.00 94.00 199 ARG A C 1
ATOM 1565 O O . ARG A 1 199 ? -2.833 7.270 19.199 1.00 94.00 199 ARG A O 1
ATOM 1572 N N . ALA A 1 200 ? -2.456 6.214 21.133 1.00 92.75 200 ALA A N 1
ATOM 1573 C CA . ALA A 1 200 ? -1.007 6.123 20.940 1.00 92.75 200 ALA A CA 1
ATOM 1574 C C . ALA A 1 200 ? -0.627 5.204 19.766 1.00 92.75 200 ALA A C 1
ATOM 1576 O O . ALA A 1 200 ? 0.235 5.568 18.971 1.00 92.75 200 ALA A O 1
ATOM 1577 N N . PHE A 1 201 ? -1.307 4.063 19.625 1.00 93.25 201 PHE A N 1
ATOM 1578 C CA . PHE A 1 201 ? -1.100 3.137 18.514 1.00 93.25 201 PHE A CA 1
ATOM 1579 C C . PHE A 1 201 ? -1.588 3.740 17.192 1.00 93.25 201 PHE A C 1
ATOM 1581 O O . PHE A 1 201 ? -0.857 3.721 16.207 1.00 93.25 201 PHE A O 1
ATOM 1588 N N . PHE A 1 202 ? -2.750 4.403 17.198 1.00 95.62 202 PHE A N 1
ATOM 1589 C CA . PHE A 1 202 ? -3.232 5.137 16.023 1.00 95.62 202 PHE A CA 1
ATOM 1590 C C . PHE A 1 202 ? -2.221 6.194 15.543 1.00 95.62 202 PHE A C 1
ATOM 1592 O O . PHE A 1 202 ? -1.913 6.272 14.359 1.00 95.62 202 PHE A O 1
ATOM 1599 N N . ARG A 1 203 ? -1.633 6.978 16.460 1.00 95.06 203 ARG A N 1
ATOM 1600 C CA . ARG A 1 203 ? -0.582 7.953 16.107 1.00 95.06 203 ARG A CA 1
ATOM 1601 C C . ARG A 1 203 ? 0.675 7.294 15.542 1.00 95.06 203 ARG A C 1
ATOM 1603 O O . ARG A 1 203 ? 1.337 7.917 14.719 1.00 95.06 203 ARG A O 1
ATOM 1610 N N . CYS A 1 204 ? 0.998 6.079 15.982 1.00 95.25 204 CYS A N 1
ATOM 1611 C CA . CYS A 1 204 ? 2.093 5.306 15.410 1.00 95.25 204 CYS A CA 1
ATOM 1612 C C . CYS A 1 204 ? 1.805 4.982 13.942 1.00 95.25 204 CYS A C 1
ATOM 1614 O O . CYS A 1 204 ? 2.627 5.321 13.105 1.00 95.25 204 CYS A O 1
ATOM 1616 N N . ILE A 1 205 ? 0.619 4.445 13.627 1.00 96.62 205 ILE A N 1
ATOM 1617 C CA . ILE A 1 205 ? 0.197 4.162 12.243 1.00 96.62 205 ILE A CA 1
ATOM 1618 C C . ILE A 1 205 ? 0.294 5.417 11.370 1.00 96.62 205 ILE A C 1
ATOM 1620 O O . ILE A 1 205 ? 0.916 5.379 10.312 1.00 96.62 205 ILE A O 1
ATOM 1624 N N . VAL A 1 206 ? -0.256 6.544 11.835 1.00 97.38 206 VAL A N 1
ATOM 1625 C CA . VAL A 1 206 ? -0.203 7.820 11.099 1.00 97.38 206 VAL A CA 1
ATOM 1626 C C . VAL A 1 206 ? 1.244 8.251 10.834 1.00 97.38 206 VAL A C 1
ATOM 1628 O O . VAL A 1 206 ? 1.570 8.638 9.716 1.00 97.38 206 VAL A O 1
ATOM 1631 N N . SER A 1 207 ? 2.120 8.173 11.842 1.00 96.88 207 SER A N 1
ATOM 1632 C CA . SER A 1 207 ? 3.532 8.553 11.703 1.00 96.88 207 SER A CA 1
ATOM 1633 C C . SER A 1 207 ? 4.297 7.617 10.767 1.00 96.88 207 SER A C 1
ATOM 1635 O O . SER A 1 207 ? 5.087 8.097 9.961 1.00 96.88 207 SER A O 1
ATOM 1637 N N . THR A 1 208 ? 4.055 6.307 10.859 1.00 97.75 208 THR A N 1
ATOM 1638 C CA . THR A 1 208 ? 4.619 5.284 9.967 1.00 97.75 208 THR A CA 1
ATOM 1639 C C . THR A 1 208 ? 4.221 5.569 8.525 1.00 97.75 208 THR A C 1
ATOM 1641 O O . THR A 1 208 ? 5.087 5.640 7.664 1.00 97.75 208 THR A O 1
ATOM 1644 N N . CYS A 1 209 ? 2.935 5.821 8.273 1.00 98.12 209 CYS A N 1
ATOM 1645 C CA . CYS A 1 209 ? 2.444 6.172 6.944 1.00 98.12 209 CYS A CA 1
ATOM 1646 C C . CYS A 1 209 ? 3.100 7.452 6.421 1.00 98.12 209 CYS A C 1
ATOM 1648 O O . CYS A 1 209 ? 3.619 7.466 5.315 1.00 98.12 209 CYS A O 1
ATOM 1650 N N . ALA A 1 210 ? 3.145 8.511 7.234 1.00 97.44 210 ALA A N 1
ATOM 1651 C CA . ALA A 1 210 ? 3.765 9.770 6.832 1.00 97.44 210 ALA A CA 1
ATOM 1652 C C . ALA A 1 210 ? 5.253 9.613 6.472 1.00 97.44 210 ALA A C 1
ATOM 1654 O O . ALA A 1 210 ? 5.711 10.240 5.523 1.00 97.44 210 ALA A O 1
ATOM 1655 N N . HIS A 1 211 ? 5.998 8.788 7.213 1.00 97.69 211 HIS A N 1
ATOM 1656 C CA . HIS A 1 211 ? 7.408 8.511 6.928 1.00 97.69 211 HIS A CA 1
ATOM 1657 C C . HIS A 1 211 ? 7.598 7.626 5.691 1.00 97.69 211 HIS A C 1
ATOM 1659 O O . HIS A 1 211 ? 8.479 7.906 4.885 1.00 97.69 211 HIS A O 1
ATOM 1665 N N . ALA A 1 212 ? 6.753 6.607 5.511 1.00 97.25 212 ALA A N 1
ATOM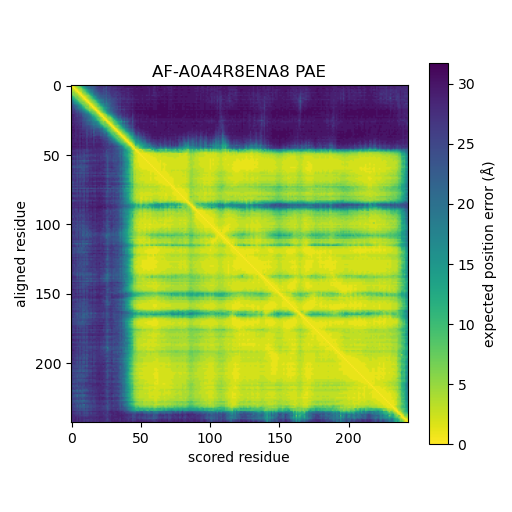 1666 C CA . ALA A 1 212 ? 6.779 5.735 4.338 1.00 97.25 212 ALA A CA 1
ATOM 1667 C C . ALA A 1 212 ? 6.521 6.495 3.026 1.00 97.25 212 ALA A C 1
ATOM 1669 O O . ALA A 1 212 ? 7.006 6.078 1.984 1.00 97.25 212 ALA A O 1
ATOM 1670 N N . CYS A 1 213 ? 5.795 7.618 3.077 1.00 96.69 213 CYS A N 1
ATOM 1671 C CA . CYS A 1 213 ? 5.537 8.466 1.913 1.00 96.69 213 CYS A CA 1
ATOM 1672 C C . CYS A 1 213 ? 6.684 9.429 1.552 1.00 96.69 213 CYS A C 1
ATOM 1674 O O . CYS A 1 213 ? 6.552 10.151 0.569 1.00 96.69 213 CYS A O 1
ATOM 1676 N N . ILE A 1 214 ? 7.763 9.525 2.344 1.00 96.69 214 ILE A N 1
ATOM 1677 C CA . ILE A 1 214 ? 8.822 10.532 2.120 1.00 96.69 214 ILE A CA 1
ATOM 1678 C C . ILE A 1 214 ? 9.578 10.279 0.814 1.00 96.69 214 ILE A C 1
ATOM 1680 O O . ILE A 1 214 ? 9.889 11.227 0.101 1.00 96.69 214 ILE A O 1
ATOM 1684 N N . ALA A 1 215 ? 9.900 9.019 0.542 1.00 95.06 215 ALA A N 1
ATOM 1685 C CA . ALA A 1 215 ? 10.596 8.567 -0.653 1.00 95.06 215 ALA A CA 1
ATOM 1686 C C . ALA A 1 215 ? 10.296 7.073 -0.853 1.00 95.06 215 ALA A C 1
ATOM 1688 O O . ALA A 1 215 ? 10.021 6.394 0.144 1.00 95.06 215 ALA A O 1
ATOM 1689 N N . PRO A 1 216 ? 10.400 6.540 -2.083 1.00 93.81 216 PRO A N 1
ATOM 1690 C CA . PRO A 1 216 ? 10.073 5.144 -2.367 1.00 93.81 216 PRO A CA 1
ATOM 1691 C C . PRO A 1 216 ? 10.740 4.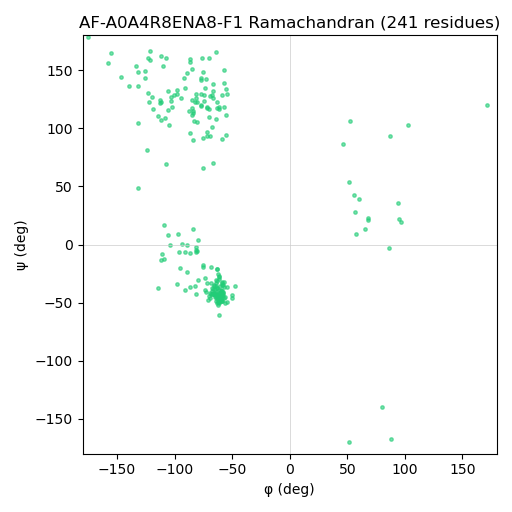140 -1.409 1.00 93.81 216 PRO A C 1
ATOM 1693 O O . PRO A 1 216 ? 10.055 3.305 -0.817 1.00 93.81 216 PRO A O 1
ATOM 1696 N N . ASP A 1 217 ? 12.038 4.304 -1.148 1.00 91.75 217 ASP A N 1
ATOM 1697 C CA . ASP A 1 217 ? 12.849 3.376 -0.339 1.00 91.75 217 ASP A CA 1
ATOM 1698 C C . ASP A 1 217 ? 12.470 3.364 1.148 1.00 91.75 217 ASP A C 1
ATOM 1700 O O . ASP A 1 217 ? 12.793 2.436 1.894 1.00 91.75 217 ASP A O 1
ATOM 1704 N N . PHE A 1 218 ? 11.782 4.407 1.622 1.00 94.75 218 PHE A N 1
ATOM 1705 C CA . PHE A 1 218 ? 11.393 4.507 3.026 1.00 94.75 218 PHE A CA 1
ATOM 1706 C C . PHE A 1 218 ? 10.228 3.583 3.365 1.00 94.75 218 PHE A C 1
ATOM 1708 O O . PHE A 1 218 ? 10.020 3.299 4.547 1.00 94.75 218 PHE A O 1
ATOM 1715 N N . ASN A 1 219 ? 9.467 3.116 2.375 1.00 95.50 219 ASN A N 1
ATOM 1716 C CA . ASN A 1 219 ? 8.241 2.364 2.601 1.00 95.50 219 ASN A CA 1
ATOM 1717 C C . ASN A 1 219 ? 8.499 1.053 3.361 1.00 95.50 219 ASN A C 1
ATOM 1719 O O . ASN A 1 219 ? 8.037 0.887 4.496 1.00 95.50 219 ASN A O 1
ATOM 1723 N N . SER A 1 220 ? 9.303 0.162 2.776 1.00 90.31 220 SER A N 1
ATOM 1724 C CA . SER A 1 220 ? 9.620 -1.147 3.354 1.00 90.31 220 SER A CA 1
ATOM 1725 C C . SER A 1 220 ? 10.365 -1.004 4.686 1.00 90.31 220 SER A C 1
ATOM 1727 O O . SER A 1 220 ? 9.966 -1.597 5.692 1.00 90.31 220 SER A O 1
ATOM 1729 N N . ALA A 1 221 ? 11.387 -0.144 4.741 1.00 91.88 221 ALA A N 1
ATOM 1730 C CA . ALA A 1 221 ? 12.183 0.095 5.944 1.00 91.88 221 ALA A CA 1
ATOM 1731 C C . ALA A 1 221 ? 11.326 0.596 7.123 1.00 91.88 221 ALA A C 1
ATOM 1733 O O . ALA A 1 221 ? 11.383 0.040 8.224 1.00 91.88 221 ALA A O 1
ATOM 1734 N N . THR A 1 222 ? 10.472 1.597 6.889 1.00 95.81 222 THR A N 1
ATOM 1735 C CA . THR A 1 222 ? 9.589 2.164 7.922 1.00 95.81 222 THR A CA 1
ATOM 1736 C C . THR A 1 222 ? 8.541 1.147 8.380 1.00 95.81 222 THR A C 1
ATOM 1738 O O . THR A 1 222 ? 8.231 1.054 9.574 1.00 95.81 222 THR A O 1
ATOM 1741 N N . MET A 1 223 ? 7.999 0.346 7.459 1.00 95.50 223 MET A N 1
ATOM 1742 C CA . MET A 1 223 ? 7.031 -0.693 7.806 1.00 95.50 223 MET A CA 1
ATOM 1743 C C . MET A 1 223 ? 7.647 -1.838 8.605 1.00 95.50 223 MET A C 1
ATOM 1745 O O . MET A 1 223 ? 6.992 -2.375 9.502 1.00 95.50 223 MET A O 1
ATOM 1749 N N . MET A 1 224 ? 8.911 -2.179 8.360 1.00 93.31 224 MET A N 1
ATOM 1750 C CA . MET A 1 224 ? 9.627 -3.160 9.174 1.00 93.31 224 MET A CA 1
ATOM 1751 C C . MET A 1 224 ? 9.797 -2.688 10.623 1.00 93.31 224 MET A C 1
ATOM 1753 O O . MET A 1 224 ? 9.559 -3.466 11.552 1.00 93.31 224 MET A O 1
ATOM 1757 N N . GLU A 1 225 ? 10.114 -1.409 10.849 1.00 93.50 225 GLU A N 1
ATOM 1758 C CA . GLU A 1 225 ? 10.155 -0.829 12.200 1.00 93.50 225 GLU A CA 1
ATOM 1759 C C . GLU A 1 225 ? 8.783 -0.876 12.889 1.00 93.50 225 GLU A C 1
ATOM 1761 O O . GLU A 1 225 ? 8.673 -1.274 14.056 1.00 93.50 225 GLU A O 1
ATOM 1766 N N . PHE A 1 226 ? 7.720 -0.530 12.156 1.00 94.31 226 PHE A N 1
ATOM 1767 C CA . PHE A 1 226 ? 6.347 -0.643 12.648 1.00 94.31 226 PHE A CA 1
ATOM 1768 C C . PHE A 1 226 ? 5.999 -2.084 13.034 1.00 94.31 226 PHE A C 1
ATOM 1770 O O . PHE A 1 226 ? 5.426 -2.314 14.098 1.00 94.31 226 PHE A O 1
ATOM 1777 N N . CYS A 1 227 ? 6.395 -3.067 12.228 1.00 91.56 227 CYS A N 1
ATOM 1778 C CA . CYS A 1 227 ? 6.123 -4.478 12.480 1.00 91.56 227 CYS A CA 1
ATOM 1779 C C . CYS A 1 227 ? 6.796 -5.011 13.750 1.00 91.56 227 CYS A C 1
ATOM 1781 O O . CYS A 1 227 ? 6.201 -5.810 14.479 1.00 91.56 227 CYS A O 1
ATOM 1783 N N . VAL A 1 228 ? 8.007 -4.544 14.069 1.00 90.00 228 VAL A N 1
ATOM 1784 C CA . VAL A 1 228 ? 8.667 -4.863 15.347 1.00 90.00 228 VAL A CA 1
ATOM 1785 C C . VAL A 1 228 ? 7.840 -4.344 16.526 1.00 90.00 228 VAL A C 1
ATOM 1787 O O . VAL A 1 228 ? 7.655 -5.050 17.522 1.00 90.00 228 VAL A O 1
ATOM 1790 N N . LEU A 1 229 ? 7.310 -3.123 16.416 1.00 86.88 229 LEU A N 1
ATOM 1791 C CA . LEU A 1 229 ? 6.435 -2.545 17.434 1.00 86.88 229 LEU A CA 1
ATOM 1792 C C . LEU A 1 229 ? 5.093 -3.286 17.522 1.00 86.88 229 LEU A C 1
ATOM 1794 O O . LEU A 1 229 ? 4.647 -3.584 18.627 1.00 86.88 229 LEU A O 1
ATOM 1798 N N . TYR A 1 230 ? 4.491 -3.629 16.384 1.00 86.81 230 TYR A N 1
ATOM 1799 C CA . TYR A 1 230 ? 3.237 -4.376 16.293 1.00 86.81 230 TYR A CA 1
ATOM 1800 C C . TYR A 1 230 ? 3.317 -5.720 17.030 1.00 86.81 230 TYR A C 1
ATOM 1802 O O . TYR A 1 230 ? 2.513 -5.983 17.924 1.00 86.81 230 TYR A O 1
ATOM 1810 N N . LYS A 1 231 ? 4.366 -6.511 16.759 1.00 86.06 231 LYS A N 1
ATOM 1811 C CA . LYS A 1 231 ? 4.630 -7.783 17.453 1.00 86.06 231 LYS A CA 1
ATOM 1812 C C . LYS A 1 231 ? 4.860 -7.599 18.948 1.00 86.06 231 LYS A C 1
ATOM 1814 O O . LYS A 1 231 ? 4.347 -8.354 19.767 1.00 86.06 231 LYS A O 1
ATOM 1819 N N . ARG A 1 232 ? 5.603 -6.561 19.346 1.00 84.19 232 ARG A N 1
ATOM 1820 C CA . ARG A 1 232 ? 5.848 -6.273 20.770 1.00 84.19 232 ARG A CA 1
ATOM 1821 C C . ARG A 1 232 ? 4.558 -5.989 21.545 1.00 84.19 232 ARG A C 1
ATOM 1823 O O . ARG A 1 232 ? 4.521 -6.213 22.754 1.00 84.19 232 ARG A O 1
ATOM 1830 N N . LEU A 1 233 ? 3.530 -5.476 20.875 1.00 80.56 233 LEU A N 1
ATOM 1831 C CA . LEU A 1 233 ? 2.227 -5.210 21.476 1.00 80.56 233 LEU A CA 1
ATOM 1832 C C . LEU A 1 233 ? 1.337 -6.464 21.571 1.00 80.56 233 LEU A C 1
ATOM 1834 O O . LEU A 1 233 ? 0.248 -6.355 22.127 1.00 80.56 233 LEU A O 1
ATOM 1838 N N . GLY A 1 234 ? 1.787 -7.629 21.083 1.00 74.81 234 GLY A N 1
ATOM 1839 C CA . GLY A 1 234 ? 1.004 -8.874 21.076 1.00 74.81 234 GLY A CA 1
ATOM 1840 C C . GLY A 1 234 ? -0.196 -8.819 20.133 1.00 74.81 234 GLY A C 1
ATOM 1841 O O . GLY A 1 234 ? -1.165 -9.550 20.305 1.00 74.81 234 GLY A O 1
ATOM 1842 N N . LEU A 1 235 ? -0.146 -7.906 19.164 1.00 73.00 235 LEU A N 1
ATOM 1843 C CA . LEU A 1 235 ? -1.202 -7.673 18.191 1.00 73.00 235 LEU A CA 1
ATOM 1844 C C . LEU A 1 235 ? -1.102 -8.641 17.009 1.00 73.00 235 LEU A C 1
ATOM 1846 O O . LEU A 1 235 ? -1.747 -8.419 16.012 1.00 73.00 235 LEU A O 1
ATOM 1850 N N . ASP A 1 236 ? -0.317 -9.705 17.064 1.00 64.56 236 ASP A N 1
ATOM 1851 C CA . ASP A 1 236 ? -0.206 -10.716 16.008 1.00 64.56 236 ASP A CA 1
ATOM 1852 C C . ASP A 1 236 ? -1.111 -11.941 16.243 1.00 64.56 236 ASP A C 1
ATOM 1854 O O . ASP A 1 236 ? -1.466 -12.617 15.283 1.00 64.56 236 ASP A O 1
ATOM 1858 N N . TYR A 1 237 ? -1.559 -12.186 17.483 1.00 50.41 237 TYR A N 1
ATOM 1859 C CA . TYR A 1 237 ? -2.241 -13.437 17.863 1.00 50.41 237 TYR A CA 1
ATOM 1860 C C . TYR A 1 237 ? -3.739 -13.329 18.202 1.00 50.41 237 TYR A C 1
ATOM 1862 O O . TYR A 1 237 ? -4.376 -14.362 18.375 1.00 50.41 237 TYR A O 1
ATOM 1870 N N . ASP A 1 238 ? -4.325 -12.130 18.302 1.00 50.97 238 ASP A N 1
ATOM 1871 C CA . ASP A 1 238 ? -5.565 -11.943 19.085 1.00 50.97 238 ASP A CA 1
ATOM 1872 C C . ASP A 1 238 ? -6.675 -11.161 18.343 1.00 50.97 238 ASP A C 1
ATOM 1874 O O . ASP A 1 238 ? -7.225 -10.189 18.859 1.00 50.97 238 ASP A O 1
ATOM 1878 N N . TRP A 1 239 ? -6.985 -11.536 17.092 1.00 52.22 239 TRP A N 1
ATOM 1879 C CA . TRP A 1 239 ? -8.022 -10.851 16.277 1.00 52.22 239 TRP A CA 1
ATOM 1880 C C . TRP A 1 239 ? -9.258 -11.727 16.020 1.00 52.22 239 TRP A C 1
ATOM 1882 O O . TRP A 1 239 ? -10.289 -11.193 15.621 1.00 52.22 239 TRP A O 1
ATOM 1892 N N . SER A 1 240 ? -9.195 -13.043 16.280 1.00 44.41 240 SER A N 1
ATOM 1893 C CA . SER A 1 240 ? -10.331 -13.973 16.126 1.00 44.41 240 SER A CA 1
ATOM 1894 C C . SER A 1 240 ? -11.202 -14.120 17.376 1.00 44.41 240 SER A C 1
ATOM 1896 O O . SER A 1 240 ? -12.372 -14.469 17.254 1.00 44.41 240 SER A O 1
ATOM 1898 N N . ASP A 1 241 ? -10.662 -13.842 18.565 1.00 37.69 241 ASP A N 1
ATOM 1899 C CA . ASP A 1 241 ? -11.298 -14.219 19.840 1.00 37.69 241 ASP A CA 1
ATOM 1900 C C . ASP A 1 241 ? -12.112 -13.078 20.486 1.00 37.69 241 ASP A C 1
ATOM 1902 O O . ASP A 1 241 ? -12.572 -13.188 21.622 1.00 37.69 241 ASP A O 1
ATOM 1906 N N . SER A 1 242 ? -12.318 -11.973 19.760 1.00 37.19 242 SER A N 1
ATOM 1907 C CA . SER A 1 242 ? -12.995 -10.763 20.257 1.00 37.19 242 SER A CA 1
ATOM 1908 C C . SER A 1 242 ? -14.398 -10.509 19.672 1.00 37.19 242 SER A C 1
ATOM 1910 O O . SER A 1 242 ? -14.899 -9.388 19.793 1.00 37.19 242 SER A O 1
ATOM 1912 N N . ILE A 1 243 ? -15.042 -11.509 19.051 1.00 34.22 243 ILE A N 1
ATOM 1913 C CA . ILE A 1 243 ? -16.434 -11.422 18.550 1.00 34.22 243 ILE A CA 1
ATOM 1914 C C . ILE A 1 243 ? -17.389 -12.211 19.448 1.00 34.22 243 ILE A C 1
ATOM 1916 O O . ILE A 1 243 ? -17.133 -13.413 19.680 1.00 34.22 243 ILE A O 1
#

Foldseek 3Di:
DDDDDDDDDDDDDDDDDDDDDDDDDDPCPDDDDDDDDPPPPPDPVAQLQLLLLLVLCQQFALDHQQLVCVVLVHGSVVNVCSNVVVDDDDVVSSVSSCVLQQWDQDPVVRYIAGQDAFETEQDDLVSLLVNQCRPAVHQQWAKEFEDEPDDGGDQFWTWIWTAHQVGQIHIYTYGPPDPSNVCVPVSHPNHPYYDYDHPVLSVLSVVLNVQCSPGSNRTRVSSVVNRVVCVVVVVNPPDPPPD

Mean predicted aligned error: 11.88 Å

Solvent-accessible surface area (backbone atoms only — not comparable to full-atom values): 14519 Å² total; per-residue (Å²): 139,82,87,80,81,82,80,78,88,77,81,83,79,84,82,78,86,83,88,80,85,85,86,80,84,75,83,78,76,77,86,77,92,73,77,92,71,86,72,88,71,86,75,75,77,60,57,62,55,49,29,50,51,50,47,24,44,54,57,19,35,66,47,57,67,56,60,46,21,53,74,72,76,44,50,53,67,61,51,53,41,48,59,64,69,76,58,91,72,61,67,68,58,54,49,54,56,29,54,75,65,38,43,46,80,38,78,92,79,71,44,79,44,47,69,64,31,41,57,34,32,62,73,39,66,68,29,44,30,51,48,47,30,57,60,26,76,73,37,58,37,50,29,26,34,57,38,37,69,58,78,80,60,66,86,60,47,43,41,29,40,38,40,30,80,96,51,68,51,28,38,36,41,23,47,58,94,42,70,63,50,74,42,40,67,77,51,37,54,62,47,65,49,77,42,76,38,58,45,71,60,44,51,47,53,54,51,41,50,59,50,22,48,72,42,65,78,34,17,48,60,40,34,52,56,50,44,55,53,43,52,73,68,57,70,70,78,71,80,81,83,81,121

Sequence (243 aa):
MKNRLNVGYFPFSKRTPSTSGEKSTWLLTGFADESCHDFDEEDDLSHDDASRLVSNMIQCWPNPPDEIADALGMTEDELEDYLSGNRSYDPDTVVDLMDQFGIEYEEVIDGFLMHGPYVLVARSPSALEAVYLTLTGGGDAYPCEIIPDKGMADPSWRYVLINRYDLLPSIVMAPRGEKITDDLPRLLLNYGGIWTVPRAFFRCIVSTCAHACIAPDFNSATMMEFCVLYKRLGLDYDWSDSI

Nearest PDB structures (foldseek):
  7nrd-assembly1_Sh  TM=6.988E-01  e=5.782E-01  Saccharomyces cerevisiae S288C
  3g5g-assembly1_A  TM=6.858E-01  e=7.791E-01  Enterobacter sp. RFL1396
  3db2-assembly2_A  TM=4.690E-01  e=1.906E+00  Desulfitobacterium hafniense DCB-2
  3db2-assembly2_B  TM=4.695E-01  e=3.459E+00  Desulfitobacterium hafniense DCB-2
  3db2-assembly1_C-2  TM=4.690E-01  e=5.251E+00  Desulfitobacterium hafniense DCB-2

Secondary structure (DSSP, 8-state):
-------PPPPPP-PPPPP-----------------------SSTTHHHHHHHHHHHHHHSSS-HHHHHHHTT--HHHHHHHHTT-SPPPHHHHHHHHHHTTEEEETTTTEEEE----EEE---HHHHHHHHHHHTTTT-SEEEEEEESSSPPPSSEEEEEEE-TTS--EEEEEETT-HHHHSHHHHSTT---EEEE-HHHHHHHHHHHHHHTSSTTHHHHHHHHHHHHHHHTTTTS-SSTT-